Protein 4NBO (pdb70)

Structure (mmCIF, N/CA/C/O backbone):
data_4NBO
#
_entry.id   4NBO
#
_cell.length_a   85.901
_cell.length_b   85.901
_cell.length_c   100.408
_cell.angle_alpha   90.00
_cell.angle_beta   90.00
_cell.angle_gamma   90.00
#
_symmetry.space_group_name_H-M   'P 43 21 2'
#
loop_
_atom_site.group_PDB
_atom_site.id
_atom_site.type_symbol
_atom_site.label_atom_id
_atom_site.label_alt_id
_atom_site.label_comp_id
_atom_site.label_asym_id
_atom_site.label_entity_id
_atom_site.label_seq_id
_atom_site.pdbx_PDB_ins_code
_atom_site.Cartn_x
_atom_site.Cartn_y
_atom_site.Cartn_z
_atom_site.occupancy
_atom_site.B_iso_or_equiv
_atom_site.auth_seq_id
_atom_site.auth_comp_id
_atom_site.auth_asym_id
_atom_site.auth_atom_id
_atom_site.pdbx_PDB_model_num
ATOM 1 N N . ALA A 1 5 ? -10.797 34.514 -26.889 1.00 45.58 109 ALA A N 1
ATOM 2 C CA . ALA A 1 5 ? -10.432 33.663 -25.760 1.00 57.44 109 ALA A CA 1
ATOM 3 C C . ALA A 1 5 ? -9.452 34.365 -24.824 1.00 59.49 109 ALA A C 1
ATOM 4 O O . ALA A 1 5 ? -8.244 34.367 -25.061 1.00 62.14 109 ALA A O 1
ATOM 6 N N . VAL A 1 6 ? -9.980 34.960 -23.760 1.00 55.02 110 VAL A N 1
ATOM 7 C CA . VAL A 1 6 ? -9.155 35.670 -22.789 1.00 50.75 110 VAL A CA 1
ATOM 8 C C . VAL A 1 6 ? -9.058 34.901 -21.476 1.00 46.22 110 VAL A C 1
ATOM 9 O O . VAL A 1 6 ? -9.969 34.160 -21.112 1.00 41.30 110 VAL A O 1
ATOM 13 N N . MET A 1 7 ? -7.948 35.083 -20.769 1.00 46.45 111 MET A N 1
ATOM 14 C CA . MET A 1 7 ? -7.704 34.378 -19.517 1.00 41.53 111 MET A CA 1
ATOM 15 C C . MET A 1 7 ? -8.928 34.388 -18.600 1.00 47.98 111 MET A C 1
ATOM 16 O O . MET A 1 7 ? -9.311 33.353 -18.053 1.00 51.81 111 MET A O 1
ATOM 21 N N . GLU A 1 8 ? -9.541 35.556 -18.440 1.00 38.19 112 GLU A N 1
ATOM 22 C CA . GLU A 1 8 ? -10.693 35.703 -17.551 1.00 40.41 112 GLU A CA 1
ATOM 23 C C . GLU A 1 8 ? -11.890 34.862 -17.997 1.00 46.37 112 GLU A C 1
ATOM 24 O O . GLU A 1 8 ? -12.717 34.469 -17.174 1.00 40.03 112 GLU A O 1
ATOM 30 N N . ASP A 1 9 ? -11.984 34.592 -19.297 1.00 40.88 113 ASP A N 1
ATOM 31 C CA . ASP A 1 9 ? -13.121 33.852 -19.841 1.00 39.49 113 ASP A CA 1
ATOM 32 C C . ASP A 1 9 ? -13.250 32.449 -19.263 1.00 43.39 113 ASP A C 1
ATOM 33 O O . ASP A 1 9 ? -14.345 31.885 -19.244 1.00 48.45 113 ASP A O 1
ATOM 38 N N . VAL A 1 10 ? -12.140 31.883 -18.798 1.00 36.07 114 VAL A N 1
ATOM 39 C CA . VAL A 1 10 ? -12.158 30.516 -18.290 1.00 34.30 114 VAL A CA 1
ATOM 40 C C . VAL A 1 10 ? -11.940 30.476 -16.782 1.00 45.60 114 VAL A C 1
ATOM 41 O O . VAL A 1 10 ? -12.498 29.624 -16.091 1.00 45.33 114 VAL A O 1
ATOM 45 N N . LEU A 1 11 ? -11.139 31.401 -16.271 1.00 44.01 115 LEU A N 1
ATOM 46 C CA . LEU A 1 11 ? -10.809 31.400 -14.854 1.00 45.05 115 LEU A CA 1
ATOM 47 C C . LEU A 1 11 ? -11.950 31.927 -13.988 1.00 45.57 115 LEU A C 1
ATOM 48 O O . LEU A 1 11 ? -12.143 31.451 -12.872 1.00 38.83 115 LEU A O 1
ATOM 53 N N . ARG A 1 12 ? -12.709 32.893 -14.497 1.00 40.63 116 ARG A N 1
ATOM 54 C CA . ARG A 1 12 ? -13.819 33.458 -13.728 1.00 42.36 116 ARG A CA 1
ATOM 55 C C . ARG A 1 12 ? -14.909 32.417 -13.448 1.00 40.87 116 ARG A C 1
ATOM 56 O O . ARG A 1 12 ? -15.254 32.187 -12.290 1.00 40.13 116 ARG A O 1
ATOM 64 N N . PRO A 1 13 ? -15.442 31.777 -14.504 1.00 42.02 117 PRO A N 1
ATOM 65 C CA . PRO A 1 13 ? -16.471 30.748 -14.307 1.00 38.14 117 PRO A CA 1
ATOM 66 C C . PRO A 1 13 ? -15.996 29.649 -13.362 1.00 41.08 117 PRO A C 1
ATOM 67 O O . PRO A 1 13 ? -16.798 29.019 -12.665 1.00 44.93 117 PRO A O 1
ATOM 71 N N . LEU A 1 14 ? -14.686 29.437 -13.339 1.00 36.46 118 LEU A N 1
ATOM 72 C CA . LEU A 1 14 ? -14.088 28.375 -12.550 1.00 42.26 118 LEU A CA 1
ATOM 73 C C . LEU A 1 14 ? -14.090 28.747 -11.082 1.00 46.35 118 LEU A C 1
ATOM 74 O O . LEU A 1 14 ? -14.591 28.004 -10.241 1.00 42.96 118 LEU A O 1
ATOM 79 N N . GLU A 1 15 ? -13.502 29.895 -10.772 1.00 34.41 119 GLU A N 1
ATOM 80 C CA . GLU A 1 15 ? -13.446 30.349 -9.394 1.00 47.19 119 GLU A CA 1
ATOM 81 C C . GLU A 1 15 ? -14.840 30.703 -8.886 1.00 34.94 119 GLU A C 1
ATOM 82 O O . GLU A 1 15 ? -15.055 30.831 -7.684 1.00 48.86 119 GLU A O 1
ATOM 88 N N . GLN A 1 16 ? -15.783 30.856 -9.810 1.00 37.64 120 GLN A N 1
ATOM 89 C CA . GLN A 1 16 ? -17.193 30.965 -9.458 1.00 35.94 120 GLN A CA 1
ATOM 90 C C . GLN A 1 16 ? -17.694 29.593 -9.019 1.00 47.45 120 GLN A C 1
ATOM 91 O O . GLN A 1 16 ? -18.409 29.467 -8.025 1.00 46.30 120 GLN A O 1
ATOM 97 N N . ALA A 1 17 ? -17.312 28.568 -9.774 1.00 52.15 121 ALA A N 1
ATOM 98 C CA . ALA A 1 17 ? -17.671 27.192 -9.451 1.00 38.26 121 ALA A CA 1
ATOM 99 C C . ALA A 1 17 ? -17.093 26.796 -8.102 1.00 38.40 121 ALA A C 1
ATOM 100 O O . ALA A 1 17 ? -17.779 26.202 -7.270 1.00 46.25 121 ALA A O 1
ATOM 102 N N . LEU A 1 18 ? -15.828 27.136 -7.889 1.00 43.33 122 LEU A N 1
ATOM 103 C CA . LEU A 1 18 ? -15.133 26.775 -6.662 1.00 47.86 122 LEU A CA 1
ATOM 104 C C . LEU A 1 18 ? -15.792 27.367 -5.424 1.00 46.85 122 LEU A C 1
ATOM 105 O O . LEU A 1 18 ? -15.827 26.737 -4.370 1.00 57.37 122 LEU A O 1
ATOM 110 N N . GLU A 1 19 ? -16.323 28.573 -5.551 1.00 51.44 123 GLU A N 1
ATOM 111 C CA . GLU A 1 19 ? -16.891 29.248 -4.398 1.00 55.64 123 GLU A CA 1
ATOM 112 C C . GLU A 1 19 ? -18.292 28.734 -4.100 1.00 53.04 123 GLU A C 1
ATOM 113 O O . GLU A 1 19 ? -18.738 28.751 -2.955 1.00 53.89 123 GLU A O 1
ATOM 119 N N . ASP A 1 20 ? -18.987 28.282 -5.136 1.00 53.75 124 ASP A N 1
ATOM 120 C CA . ASP A 1 20 ? -20.298 27.676 -4.961 1.00 58.58 124 ASP A CA 1
ATOM 121 C C . ASP A 1 20 ? -20.186 26.314 -4.291 1.00 51.80 124 ASP A C 1
ATOM 122 O O . ASP A 1 20 ? -21.187 25.723 -3.890 1.00 61.84 124 ASP A O 1
ATOM 127 N N . CYS A 1 21 ? -18.958 25.828 -4.175 1.00 43.04 125 CYS A N 1
ATOM 128 C CA . CYS A 1 21 ? -18.696 24.525 -3.591 1.00 43.83 125 CYS A CA 1
ATOM 129 C C . CYS A 1 21 ? -18.058 24.638 -2.211 1.00 52.07 125 CYS A C 1
ATOM 130 O O . CYS A 1 21 ? -17.935 23.647 -1.495 1.00 52.27 125 CYS A O 1
ATOM 133 N N . ARG A 1 22 ? -17.680 25.851 -1.825 1.00 54.71 126 ARG A N 1
ATOM 134 C CA . ARG A 1 22 ? -16.877 26.056 -0.624 1.00 54.43 126 ARG A CA 1
ATOM 135 C C . ARG A 1 22 ? -17.506 25.496 0.649 1.00 64.90 126 ARG A C 1
ATOM 136 O O . ARG A 1 22 ? -16.834 24.835 1.441 1.00 71.80 126 ARG A O 1
ATOM 144 N N . GLY A 1 23 ? -18.790 25.763 0.848 1.00 50.24 127 GLY A N 1
ATOM 145 C CA . GLY A 1 23 ? -19.466 25.331 2.056 1.00 59.70 127 GLY A CA 1
ATOM 146 C C . GLY A 1 23 ? -19.919 23.883 2.036 1.00 59.12 127 GLY A C 1
ATOM 147 O O . GLY A 1 23 ? -20.289 23.330 3.072 1.00 67.18 127 GLY A O 1
ATOM 148 N N . HIS A 1 24 ? -19.881 23.259 0.865 1.00 63.37 128 HIS A N 1
ATOM 149 C CA . HIS A 1 24 ? -20.508 21.957 0.679 1.00 69.07 128 HIS A CA 1
ATOM 150 C C . HIS A 1 24 ? -19.505 20.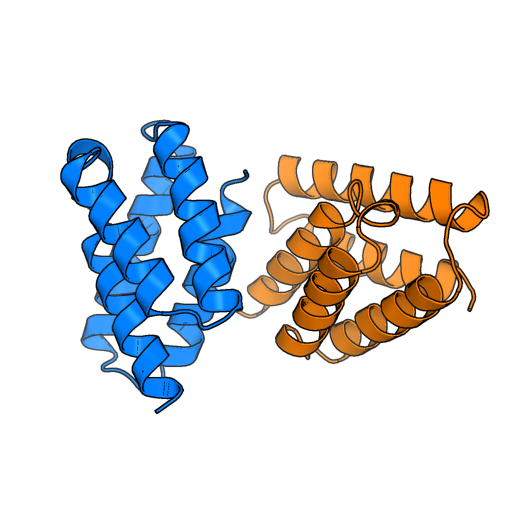836 0.408 1.00 68.64 128 HIS A C 1
ATOM 151 O O . HIS A 1 24 ? -19.831 19.659 0.553 1.00 73.87 128 HIS A O 1
ATOM 158 N N . THR A 1 25 ? -18.291 21.202 0.010 1.00 65.16 129 THR A N 1
ATOM 159 C CA . THR A 1 25 ? -17.229 20.223 -0.190 1.00 57.54 129 THR A CA 1
ATOM 160 C C . THR A 1 25 ? -16.124 20.465 0.827 1.00 59.68 129 THR A C 1
ATOM 161 O O . THR A 1 25 ? -15.931 21.593 1.282 1.00 64.49 129 THR A O 1
ATOM 165 N N . ARG A 1 26 ? -15.395 19.409 1.176 1.00 64.10 130 ARG A N 1
ATOM 166 C CA . ARG A 1 26 ? -14.336 19.515 2.173 1.00 59.98 130 ARG A CA 1
ATOM 167 C C . ARG A 1 26 ? -13.418 20.693 1.867 1.00 64.92 130 ARG A C 1
ATOM 168 O O . ARG A 1 26 ? -12.881 20.807 0.763 1.00 52.88 130 ARG A O 1
ATOM 176 N N . LYS A 1 27 ? -13.251 21.569 2.852 1.00 67.18 131 LYS A N 1
ATOM 177 C CA . LYS A 1 27 ? -12.390 22.736 2.711 1.00 64.89 131 LYS A CA 1
ATOM 178 C C . LYS A 1 27 ? -11.003 22.302 2.252 1.00 62.93 131 LYS A C 1
ATOM 179 O O . LYS A 1 27 ? -10.343 22.997 1.481 1.00 64.24 131 LYS A O 1
ATOM 185 N N . GLN A 1 28 ? -10.575 21.141 2.734 1.00 62.15 132 GLN A N 1
ATOM 186 C CA . GLN A 1 28 ? -9.253 20.607 2.425 1.00 64.25 132 GLN A CA 1
ATOM 187 C C . GLN A 1 28 ? -9.030 20.441 0.922 1.00 66.15 132 GLN A C 1
ATOM 188 O O . GLN A 1 28 ? -7.931 20.688 0.426 1.00 68.35 132 GLN A O 1
ATOM 194 N N . VAL A 1 29 ? -10.069 20.034 0.197 1.00 61.47 133 VAL A N 1
ATOM 195 C CA . VAL A 1 29 ? -9.938 19.813 -1.240 1.00 62.91 133 VAL A CA 1
ATOM 196 C C . VAL A 1 29 ? -10.243 21.101 -1.995 1.00 59.95 133 VAL A C 1
ATOM 197 O O . VAL A 1 29 ? -9.739 21.317 -3.098 1.00 59.86 133 VAL A O 1
ATOM 201 N N . CYS A 1 30 ? -11.075 21.953 -1.404 1.00 55.18 134 CYS A N 1
ATOM 202 C CA . CYS A 1 30 ? -11.359 23.259 -1.985 1.00 53.61 134 CYS A CA 1
ATOM 203 C C . CYS A 1 30 ? -10.071 24.057 -2.107 1.00 54.80 134 CYS A C 1
ATOM 204 O O . CYS A 1 30 ? -9.852 24.756 -3.096 1.00 55.13 134 CYS A O 1
ATOM 207 N N . ASP A 1 31 ? -9.220 23.946 -1.092 1.00 48.33 135 ASP A N 1
ATOM 208 C CA . ASP A 1 31 ? -7.947 24.653 -1.084 1.00 57.83 135 ASP A CA 1
ATOM 209 C C . ASP A 1 31 ? -7.018 24.078 -2.142 1.00 55.90 135 ASP A C 1
ATOM 210 O O . ASP A 1 31 ? -6.332 24.820 -2.845 1.00 52.82 135 ASP A O 1
ATOM 215 N N . ASP A 1 32 ? -7.002 22.754 -2.255 1.00 53.91 136 ASP A N 1
ATOM 216 C CA . ASP A 1 32 ? -6.193 22.095 -3.268 1.00 51.97 136 ASP A CA 1
ATOM 217 C C . ASP A 1 32 ? -6.542 22.697 -4.627 1.00 56.83 136 ASP A C 1
ATOM 218 O O . ASP A 1 32 ? -5.667 23.171 -5.352 1.00 49.96 136 ASP A O 1
ATOM 223 N N . ILE A 1 33 ? -7.834 22.714 -4.942 1.00 51.26 137 ILE A N 1
ATOM 224 C CA . ILE A 1 33 ? -8.319 23.216 -6.226 1.00 47.69 137 ILE A CA 1
ATOM 225 C C . ILE A 1 33 ? -7.891 24.663 -6.435 1.00 52.18 137 ILE A C 1
ATOM 226 O O . ILE A 1 33 ? -7.443 25.037 -7.518 1.00 52.27 137 ILE A O 1
ATOM 231 N N . SER A 1 34 ? -8.028 25.471 -5.390 1.00 53.01 138 SER A N 1
ATOM 232 C CA . SER A 1 34 ? -7.659 26.877 -5.464 1.00 53.61 138 SER A CA 1
ATOM 233 C C . SER A 1 34 ? -6.188 27.035 -5.841 1.00 52.73 138 SER A C 1
ATOM 234 O O . SER A 1 34 ? -5.835 27.906 -6.634 1.00 52.46 138 SER A O 1
ATOM 237 N N . ARG A 1 35 ? -5.334 26.189 -5.276 1.00 56.10 139 ARG A N 1
ATOM 238 C CA . ARG A 1 35 ? -3.899 26.277 -5.529 1.00 63.81 139 ARG A CA 1
ATOM 239 C C . ARG A 1 35 ? -3.557 25.891 -6.966 1.00 63.89 139 ARG A C 1
ATOM 240 O O . ARG A 1 35 ? -2.646 26.461 -7.569 1.00 63.69 139 ARG A O 1
ATOM 248 N N . ARG A 1 36 ? -4.288 24.926 -7.515 1.00 60.14 140 ARG A N 1
ATOM 249 C CA . ARG A 1 36 ? -4.051 24.486 -8.886 1.00 63.23 140 ARG A CA 1
ATOM 250 C C . ARG A 1 36 ? -4.628 25.503 -9.865 1.00 55.64 140 ARG A C 1
ATOM 251 O O . ARG A 1 36 ? -4.114 25.683 -10.969 1.00 61.47 140 ARG A O 1
ATOM 259 N N . LEU A 1 37 ? -5.705 26.163 -9.450 1.00 52.60 141 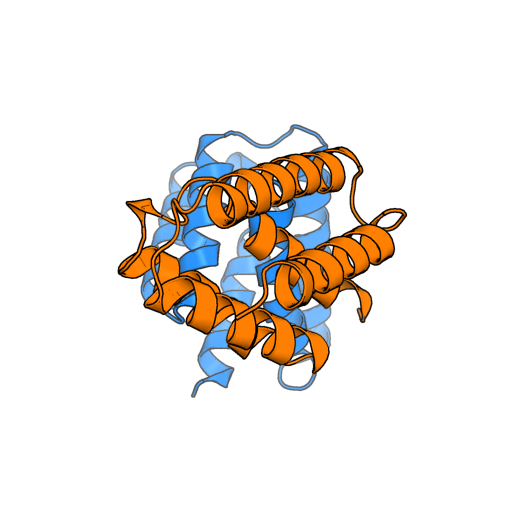LEU A N 1
ATOM 260 C CA . LEU A 1 37 ? -6.318 27.221 -10.243 1.00 47.33 141 LEU A CA 1
ATOM 261 C C . LEU A 1 37 ? -5.350 28.391 -10.387 1.00 56.15 141 LEU A C 1
ATOM 262 O O . LEU A 1 37 ? -5.356 29.093 -11.399 1.00 50.30 141 LEU A O 1
ATOM 267 N N . ALA A 1 38 ? -4.517 28.592 -9.370 1.00 59.51 142 ALA A N 1
ATOM 268 C CA . ALA A 1 38 ? -3.546 29.678 -9.377 1.00 50.65 142 ALA A CA 1
ATOM 269 C C . ALA A 1 38 ? -2.451 29.406 -10.398 1.00 55.01 142 ALA A C 1
ATOM 270 O O . ALA A 1 38 ? -1.977 30.320 -11.073 1.00 62.27 142 ALA A O 1
ATOM 272 N N . LEU A 1 39 ? -2.048 28.146 -10.504 1.00 53.13 143 LEU A N 1
ATOM 273 C CA . LEU A 1 39 ? -1.027 27.757 -11.462 1.00 55.70 143 LEU A CA 1
ATOM 274 C C . LEU A 1 39 ? -1.545 27.960 -12.871 1.00 60.09 143 LEU A C 1
ATOM 275 O O . LEU A 1 39 ? -0.829 28.438 -13.744 1.00 74.11 143 LEU A O 1
ATOM 280 N N . LEU A 1 40 ? -2.795 27.572 -13.091 1.00 52.34 144 LEU A N 1
ATOM 281 C CA . LEU A 1 40 ? -3.428 27.768 -14.383 1.00 49.04 144 LEU A CA 1
ATOM 282 C C . LEU A 1 40 ? -3.283 29.222 -14.813 1.00 53.78 144 LEU A C 1
ATOM 283 O O . LEU A 1 40 ? -2.863 29.511 -15.933 1.00 52.89 144 LEU A O 1
ATOM 288 N N . GLN A 1 41 ? -3.629 30.136 -13.913 1.00 50.69 145 GLN A N 1
ATOM 289 C CA . GLN A 1 41 ? -3.510 31.563 -14.187 1.00 51.17 145 GLN A CA 1
ATOM 290 C C . GLN A 1 41 ? -2.052 31.950 -14.403 1.00 50.08 145 GLN A C 1
ATOM 291 O O . GLN A 1 41 ? -1.700 32.533 -15.427 1.00 60.67 145 GLN A O 1
ATOM 297 N N . GLU A 1 42 ? -1.208 31.624 -13.429 1.00 62.92 146 GLU A N 1
ATOM 298 C CA . GLU A 1 42 ? 0.219 31.907 -13.521 1.00 71.18 146 GLU A CA 1
ATOM 299 C C . GLU A 1 42 ? 0.791 31.364 -14.825 1.00 70.10 146 GLU A C 1
ATOM 300 O O . GLU A 1 42 ? 1.562 32.036 -15.507 1.00 75.08 146 GLU A O 1
ATOM 306 N N . GLN A 1 43 ? 0.395 30.142 -15.167 1.00 67.34 147 GLN A N 1
ATOM 307 C CA . GLN A 1 43 ? 0.911 29.457 -16.345 1.00 61.07 147 GLN A CA 1
ATOM 308 C C . GLN A 1 43 ? 0.331 30.063 -17.617 1.00 62.79 147 GLN A C 1
ATOM 309 O O . GLN A 1 43 ? 0.995 30.107 -18.652 1.00 68.06 147 GLN A O 1
ATOM 315 N N . TRP A 1 44 ? -0.911 30.530 -17.533 1.00 57.87 148 TRP A N 1
ATOM 316 C CA . TRP A 1 44 ? -1.562 31.180 -18.664 1.00 56.95 148 TRP A CA 1
ATOM 317 C C . TRP A 1 44 ? -0.875 32.504 -18.965 1.00 61.63 148 TRP A C 1
ATOM 318 O O . TRP A 1 44 ? -0.397 32.732 -20.076 1.00 70.53 148 TRP A O 1
ATOM 329 N N . ALA A 1 45 ? -0.833 33.376 -17.962 1.00 71.29 149 ALA A N 1
ATOM 330 C CA . ALA A 1 45 ? -0.236 34.697 -18.110 1.00 71.03 149 ALA A CA 1
ATOM 331 C C . ALA A 1 45 ? 1.258 34.591 -18.387 1.00 70.67 149 ALA A C 1
ATOM 332 O O . ALA A 1 45 ? 1.832 35.441 -19.067 1.00 70.10 149 ALA A O 1
ATOM 334 N N . GLY A 1 46 ? 1.885 33.546 -17.857 1.00 75.60 150 GLY A N 1
ATOM 335 C CA . GLY A 1 46 ? 3.305 33.328 -18.056 1.00 75.30 150 GLY A CA 1
ATOM 336 C C . GLY A 1 46 ? 3.653 33.115 -19.517 1.00 73.59 150 GLY A C 1
ATOM 337 O O . GLY A 1 46 ? 4.797 33.315 -19.928 1.00 83.60 150 GLY A O 1
ATOM 338 N N . GLY A 1 47 ? 2.663 32.708 -20.304 1.00 73.38 151 GLY A N 1
ATOM 339 C CA . GLY A 1 47 ? 2.863 32.462 -21.720 1.00 71.87 151 GLY A CA 1
ATOM 340 C C . GLY A 1 47 ? 3.296 31.034 -21.990 1.00 73.94 151 GLY A C 1
ATOM 341 O O . GLY A 1 47 ? 3.825 30.726 -23.058 1.00 72.64 151 GLY A O 1
ATOM 342 N N . LYS A 1 48 ? 3.061 30.156 -21.019 1.00 76.24 152 LYS A N 1
ATOM 343 C CA . LYS A 1 48 ? 3.469 28.762 -21.127 1.00 73.20 152 LYS A CA 1
ATOM 344 C C . LYS A 1 48 ? 2.303 27.902 -21.602 1.00 72.57 152 LYS A C 1
ATOM 345 O O . LYS A 1 48 ? 2.315 26.682 -21.435 1.00 76.22 152 LYS A O 1
ATOM 351 N N . LEU A 1 49 ? 1.300 28.540 -22.197 1.00 67.57 153 LEU A N 1
ATOM 352 C CA . LEU A 1 49 ? 0.073 27.852 -22.573 1.00 61.09 153 LEU A CA 1
ATOM 353 C C . LEU A 1 49 ? -0.191 27.990 -24.067 1.00 56.58 153 LEU A C 1
ATOM 354 O O . LEU A 1 49 ? -0.128 29.088 -24.619 1.00 60.05 153 LEU A O 1
ATOM 359 N N . SER A 1 50 ? -0.486 26.870 -24.719 1.00 59.47 154 SER A N 1
ATOM 360 C CA . SER A 1 50 ? -0.719 26.867 -26.157 1.00 64.33 154 SER A CA 1
ATOM 361 C C . SER A 1 50 ? -2.159 27.249 -26.460 1.00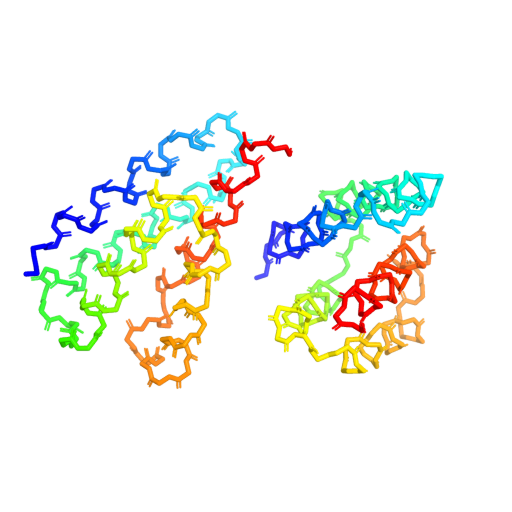 60.79 154 SER A C 1
ATOM 362 O O . SER A 1 50 ? -3.055 27.055 -25.642 1.00 62.93 154 SER A O 1
ATOM 365 N N . ILE A 1 51 ? -2.375 27.780 -27.654 1.00 60.22 155 ILE A N 1
ATOM 366 C CA . ILE A 1 51 ? -3.675 28.313 -28.021 1.00 62.72 155 ILE A CA 1
ATOM 367 C C . ILE A 1 51 ? -4.763 27.240 -28.075 1.00 59.29 155 ILE A C 1
ATOM 368 O O . ILE A 1 51 ? -5.891 27.476 -27.641 1.00 52.73 155 ILE A O 1
ATOM 373 N N . PRO A 1 52 ? -4.435 26.062 -28.626 1.00 54.64 156 PRO A N 1
ATOM 374 C CA . PRO A 1 52 ? -5.423 24.983 -28.720 1.00 55.17 156 PRO A CA 1
ATOM 375 C C . PRO A 1 52 ? -6.037 24.603 -27.372 1.00 56.48 156 PRO A C 1
ATOM 376 O O . PRO A 1 52 ? -7.221 24.262 -27.328 1.00 47.73 156 PRO A O 1
ATOM 380 N N . VAL A 1 53 ? -5.261 24.667 -26.293 1.00 51.42 157 VAL A N 1
ATOM 381 C CA . VAL A 1 53 ? -5.781 24.273 -24.987 1.00 56.03 157 VAL A CA 1
ATOM 382 C C . VAL A 1 53 ? -6.570 25.431 -24.388 1.00 51.62 157 VAL A C 1
ATOM 383 O O . VAL A 1 53 ? -7.532 25.224 -23.650 1.00 48.83 157 VAL A O 1
ATOM 387 N N . LYS A 1 54 ? -6.158 26.651 -24.711 1.00 50.25 158 LYS A N 1
ATOM 388 C CA . LYS A 1 54 ? -6.908 27.829 -24.306 1.00 49.46 158 LYS A CA 1
ATOM 389 C C . LYS A 1 54 ? -8.293 27.772 -24.933 1.00 43.58 158 LYS A C 1
ATOM 390 O O . LYS A 1 54 ? -9.291 28.099 -24.294 1.00 42.51 158 LYS A O 1
ATOM 396 N N . LYS A 1 55 ? -8.345 27.351 -26.193 1.00 51.03 159 LYS A N 1
ATOM 397 C CA . LYS A 1 55 ? -9.607 27.231 -26.912 1.00 47.82 159 LYS A CA 1
ATOM 398 C C . LYS A 1 55 ? -10.508 26.189 -26.260 1.00 42.17 159 LYS A C 1
ATOM 399 O O . LYS A 1 55 ? -11.698 26.423 -26.060 1.00 45.02 159 LYS A O 1
ATOM 405 N N . ARG A 1 56 ? -9.936 25.034 -25.935 1.00 46.29 160 ARG A N 1
ATOM 406 C CA . ARG A 1 56 ? -10.717 23.931 -25.388 1.00 46.98 160 ARG A CA 1
ATOM 407 C C . ARG A 1 56 ? -11.126 24.187 -23.942 1.00 47.42 160 ARG A C 1
ATOM 408 O O . ARG A 1 56 ? -12.197 23.760 -23.516 1.00 41.72 160 ARG A O 1
ATOM 416 N N . MET A 1 57 ? -10.279 24.883 -23.189 1.00 36.36 161 MET A N 1
ATOM 417 C CA . MET A 1 57 ? -10.626 25.261 -21.824 1.00 46.48 161 MET A CA 1
ATOM 418 C C . MET A 1 57 ? -11.838 26.181 -21.842 1.00 40.52 161 MET A C 1
ATOM 419 O O . MET A 1 57 ? -12.732 26.062 -21.006 1.00 42.16 161 MET A O 1
ATOM 424 N N . ALA A 1 58 ? -11.858 27.102 -22.798 1.00 37.50 162 ALA A N 1
ATOM 425 C CA . ALA A 1 58 ? -13.009 27.969 -22.991 1.00 37.75 162 ALA A CA 1
ATOM 426 C C . ALA A 1 58 ? -14.251 27.115 -23.192 1.00 45.50 162 ALA A C 1
ATOM 427 O O . ALA A 1 58 ? -15.256 27.296 -22.506 1.00 42.24 162 ALA A O 1
ATOM 429 N N . LEU A 1 59 ? -14.174 26.175 -24.129 1.00 33.34 163 LEU A N 1
ATOM 430 C CA . LEU A 1 59 ? -15.289 25.275 -24.394 1.00 42.53 163 LEU A CA 1
ATOM 431 C C . LEU A 1 59 ? -15.685 24.534 -23.126 1.00 38.05 163 LEU A C 1
ATOM 432 O O . LEU A 1 59 ? -16.849 24.543 -22.728 1.00 34.16 163 LEU A O 1
ATOM 437 N N . LEU A 1 60 ? -14.706 23.892 -22.499 1.00 38.25 164 LEU A N 1
ATOM 438 C CA . LEU A 1 60 ? -14.935 23.155 -21.267 1.00 38.27 164 LEU A CA 1
ATOM 439 C C . LEU A 1 60 ? -15.734 24.013 -20.297 1.00 33.48 164 LEU A C 1
ATOM 440 O O . LEU A 1 60 ? -16.713 23.559 -19.715 1.00 34.68 164 LEU A O 1
ATOM 445 N N . VAL A 1 61 ? -15.315 25.263 -20.143 1.00 31.97 165 VAL A N 1
ATOM 446 C CA . VAL A 1 61 ? -15.918 26.168 -19.170 1.00 35.43 165 VAL A CA 1
ATOM 447 C C . VAL A 1 61 ? -17.370 26.523 -19.513 1.00 31.52 165 VAL A C 1
ATOM 448 O O . VAL A 1 61 ? -18.205 26.682 -18.623 1.00 33.74 165 VAL A O 1
ATOM 452 N N . GLN A 1 62 ? -17.669 26.633 -20.803 1.00 31.89 166 GLN A N 1
ATOM 453 C CA . GLN A 1 62 ? -19.030 26.909 -21.251 1.00 38.25 166 GLN A CA 1
ATOM 454 C C . GLN A 1 62 ? -19.955 25.729 -20.962 1.00 43.61 166 GLN A C 1
ATOM 455 O O . GLN A 1 62 ? -21.154 25.911 -20.747 1.00 43.54 166 GLN A O 1
ATOM 461 N N . GLU A 1 63 ? -19.392 24.525 -20.956 1.00 38.16 167 GLU A N 1
ATOM 462 C CA . GLU A 1 63 ? -20.179 23.308 -20.792 1.00 36.26 167 GLU A CA 1
ATOM 463 C C . GLU A 1 63 ? -20.834 23.205 -19.417 1.00 37.24 167 GLU A C 1
ATOM 464 O O . GLU A 1 63 ? -21.895 22.598 -19.283 1.00 53.39 167 GLU A O 1
ATOM 470 N N . LEU A 1 64 ? -20.238 23.822 -18.404 1.00 38.31 168 LEU A N 1
ATOM 471 C CA . LEU A 1 64 ? -20.783 23.702 -17.059 1.00 56.76 168 LEU A CA 1
ATOM 472 C C . LEU A 1 64 ? -21.494 24.986 -16.655 1.00 52.63 168 LEU A C 1
ATOM 473 O O . LEU A 1 64 ? -22.109 25.067 -15.592 1.00 53.75 168 LEU A O 1
ATOM 478 N N . SER A 1 65 ? -21.403 25.995 -17.510 1.00 47.37 169 SER A N 1
ATOM 479 C CA . SER A 1 65 ? -22.335 27.106 -17.452 1.00 51.32 169 SER A CA 1
ATOM 480 C C . SER A 1 65 ? -23.686 26.571 -17.902 1.00 56.18 169 SER A C 1
ATOM 481 O O . SER A 1 65 ? -24.733 27.033 -17.452 1.00 68.96 169 SER A O 1
ATOM 484 N N . SER A 1 66 ? -23.641 25.596 -18.806 1.00 49.03 170 SER A N 1
ATOM 485 C CA . SER A 1 66 ? -24.837 24.908 -19.280 1.00 44.79 170 SER A CA 1
ATOM 486 C C . SER A 1 66 ? -25.139 23.673 -18.429 1.00 52.99 170 SER A C 1
ATOM 487 O O . SER A 1 66 ? -26.120 22.970 -18.667 1.00 51.63 170 SER A O 1
ATOM 490 N N . HIS A 1 67 ? -24.282 23.407 -17.448 1.00 43.81 171 HIS A N 1
ATOM 491 C CA . HIS A 1 67 ? -24.460 22.273 -16.544 1.00 51.13 171 HIS A CA 1
ATOM 492 C C . HIS A 1 67 ? -24.408 20.940 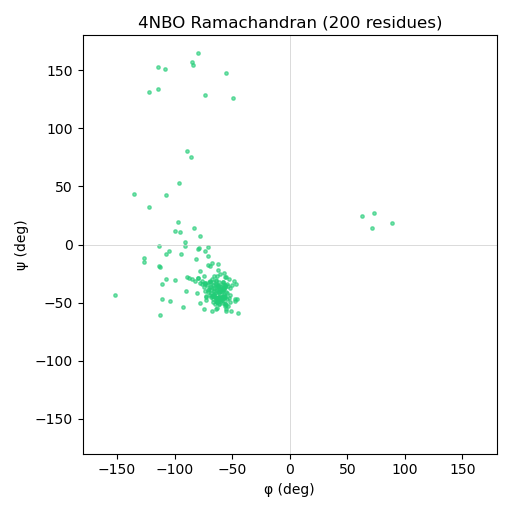-17.291 1.00 50.65 171 HIS A C 1
ATOM 493 O O . HIS A 1 67 ? -24.960 19.936 -16.840 1.00 49.92 171 HIS A O 1
ATOM 500 N N . ARG A 1 68 ? -23.735 20.946 -18.437 1.00 46.78 172 ARG A N 1
ATOM 501 C CA . ARG A 1 68 ? -23.493 19.736 -19.211 1.00 42.77 172 ARG A CA 1
ATOM 502 C C . ARG A 1 68 ? -22.190 19.096 -18.747 1.00 45.95 172 ARG A C 1
ATOM 503 O O . ARG A 1 68 ? -21.142 19.255 -19.374 1.00 47.29 172 ARG A O 1
ATOM 511 N N . TRP A 1 69 ? -22.273 18.367 -17.639 1.00 41.33 173 TRP A N 1
ATOM 512 C CA . TRP A 1 69 ? -21.093 17.850 -16.956 1.00 38.48 173 TRP A CA 1
ATOM 513 C C . TRP A 1 69 ? -20.302 16.866 -17.813 1.00 49.05 173 TRP A C 1
ATOM 514 O O . TRP A 1 69 ? -19.083 16.980 -17.938 1.00 43.91 173 TRP A O 1
ATOM 525 N N . ASP A 1 70 ? -20.996 15.895 -18.394 1.00 47.90 174 ASP A N 1
ATOM 526 C CA . ASP A 1 70 ? -20.334 14.839 -19.150 1.00 43.92 174 ASP A CA 1
ATOM 527 C C . ASP A 1 70 ? -19.583 15.391 -20.357 1.00 45.41 174 ASP A C 1
ATOM 528 O O . ASP A 1 70 ? -18.525 14.882 -20.723 1.00 39.90 174 ASP A O 1
ATOM 533 N N . ALA A 1 71 ? -20.132 16.432 -20.973 1.00 36.78 175 ALA A N 1
ATOM 534 C CA . ALA A 1 71 ? -19.464 17.081 -22.093 1.00 45.52 175 ALA A CA 1
ATOM 535 C C . ALA A 1 71 ? -18.172 17.734 -21.611 1.00 45.00 175 ALA A C 1
ATOM 536 O O . ALA A 1 71 ? -17.155 17.712 -22.304 1.00 38.91 175 ALA A O 1
ATOM 538 N N . ALA A 1 72 ? -18.219 18.311 -20.415 1.00 41.78 176 ALA A N 1
ATOM 539 C CA . ALA A 1 72 ? -17.047 18.940 -19.822 1.00 38.57 176 ALA A CA 1
ATOM 540 C C . ALA A 1 72 ? -15.979 17.894 -19.511 1.00 40.34 176 ALA A C 1
ATOM 541 O O . ALA A 1 72 ? -14.785 18.152 -19.659 1.00 42.13 176 ALA A O 1
ATOM 543 N N . ASP A 1 73 ? -16.415 16.714 -19.079 1.00 37.03 177 ASP A N 1
ATOM 544 C CA . ASP A 1 73 ? -15.495 15.617 -18.798 1.00 45.73 177 ASP A CA 1
ATOM 545 C C . ASP A 1 73 ? -14.784 15.167 -20.067 1.00 45.47 177 ASP A C 1
ATOM 546 O O . ASP A 1 73 ? -13.570 14.970 -20.071 1.00 44.21 177 ASP A O 1
ATOM 551 N N . ASP A 1 74 ? -15.548 15.001 -21.141 1.00 38.64 178 ASP A N 1
ATOM 552 C CA . ASP A 1 74 ? -14.996 14.519 -22.401 1.00 47.02 178 ASP A CA 1
ATOM 553 C C . ASP A 1 74 ? -13.970 15.491 -22.978 1.00 42.85 178 ASP A C 1
ATOM 554 O O . ASP A 1 74 ? -12.974 15.073 -23.570 1.00 43.84 178 ASP A O 1
ATOM 559 N N . ILE A 1 75 ? -14.213 16.784 -22.802 1.00 36.84 179 ILE A N 1
ATOM 560 C CA . ILE A 1 75 ? -13.270 17.799 -23.252 1.00 41.91 179 ILE A CA 1
ATOM 561 C C . ILE A 1 75 ? -12.002 17.732 -22.408 1.00 43.71 179 ILE A C 1
ATOM 562 O O . ILE A 1 75 ? -10.891 17.769 -22.933 1.00 47.51 179 ILE A O 1
ATOM 567 N N . HIS A 1 76 ? -12.180 17.629 -21.096 1.00 45.25 180 HIS A N 1
ATOM 568 C CA . HIS A 1 76 ? -11.056 17.487 -20.179 1.00 43.10 180 HIS A CA 1
ATOM 569 C C . HIS A 1 76 ? -10.234 16.247 -20.524 1.00 48.43 180 HIS A C 1
ATOM 570 O O . HIS A 1 76 ? -9.004 16.273 -20.469 1.00 49.15 180 HIS A O 1
ATOM 577 N N . ARG A 1 77 ? -10.917 15.164 -20.881 1.00 43.48 181 ARG A N 1
ATOM 578 C CA . ARG A 1 77 ? -10.246 13.928 -21.263 1.00 46.59 181 ARG A CA 1
ATOM 579 C C . ARG A 1 77 ? -9.451 14.124 -22.549 1.00 49.83 181 ARG A C 1
ATOM 580 O O . ARG A 1 77 ? -8.312 13.671 -22.665 1.00 51.08 181 ARG A O 1
ATOM 588 N N . SER A 1 78 ? -10.066 14.791 -23.519 1.00 51.54 182 SER A N 1
ATOM 589 C CA . SER A 1 78 ? -9.402 15.097 -24.778 1.00 43.64 182 SER A CA 1
ATOM 590 C C . SER A 1 78 ? -8.111 15.867 -24.517 1.00 50.45 182 SER A C 1
ATOM 591 O O . SER A 1 78 ? -7.074 15.576 -25.113 1.00 43.21 182 SER A O 1
ATOM 594 N N . LEU A 1 79 ? -8.179 16.844 -23.619 1.00 41.10 183 LEU A N 1
ATOM 595 C CA . LEU A 1 79 ? -7.019 17.662 -23.287 1.00 44.54 183 LEU A CA 1
ATOM 596 C C . LEU A 1 79 ? -5.909 16.843 -22.635 1.00 52.62 183 LEU A C 1
ATOM 597 O O . LEU A 1 79 ? -4.726 17.118 -22.837 1.00 49.15 183 LEU A O 1
ATOM 602 N N . MET A 1 80 ? -6.289 15.839 -21.852 1.00 43.81 184 MET A N 1
ATOM 603 C CA . MET A 1 80 ? -5.306 15.018 -21.157 1.00 56.50 184 MET A CA 1
ATOM 604 C C . MET A 1 80 ? -4.479 14.193 -22.135 1.00 60.76 184 MET A C 1
ATOM 605 O O . MET A 1 80 ? -3.254 14.151 -22.037 1.00 74.17 184 MET A O 1
ATOM 610 N N . VAL A 1 81 ? -5.146 13.543 -23.083 1.00 56.60 185 VAL A N 1
ATOM 611 C CA . VAL A 1 81 ? -4.458 12.645 -24.005 1.00 63.48 185 VAL A CA 1
ATOM 612 C C . VAL A 1 81 ? -3.645 13.396 -25.060 1.00 60.41 185 VAL A C 1
ATOM 613 O O . VAL A 1 81 ? -2.654 12.874 -25.570 1.00 67.17 185 VAL A O 1
ATOM 617 N N . ASP A 1 82 ? -4.058 14.619 -25.381 1.00 48.42 186 ASP A N 1
ATOM 618 C CA . ASP A 1 82 ? -3.409 15.385 -26.442 1.00 54.66 186 ASP A CA 1
ATOM 619 C C . ASP A 1 82 ? -2.421 16.422 -25.913 1.00 60.05 186 ASP A C 1
ATOM 620 O O . ASP A 1 82 ? -1.440 16.744 -26.581 1.00 64.50 186 ASP A O 1
ATOM 625 N N . HIS A 1 83 ? -2.682 16.946 -24.719 1.00 58.80 187 HIS A N 1
ATOM 626 C CA . HIS A 1 83 ? -1.851 18.009 -24.159 1.00 50.90 187 HIS A CA 1
ATOM 627 C C . HIS A 1 83 ? -1.506 17.768 -22.695 1.00 51.65 187 HIS A C 1
ATOM 628 O O . HIS A 1 83 ? -1.554 18.693 -21.885 1.00 52.87 187 HIS A O 1
ATOM 635 N N . VAL A 1 84 ? -1.154 16.533 -22.352 1.00 50.36 188 VAL A N 1
ATOM 636 C CA . VAL A 1 84 ? -0.816 16.206 -20.969 1.00 62.26 188 VAL A CA 1
ATOM 637 C C . VAL A 1 84 ? 0.275 17.136 -20.449 1.00 61.40 188 VAL A C 1
ATOM 638 O O . VAL A 1 84 ? 0.217 17.608 -19.314 1.00 74.54 188 VAL A O 1
ATOM 642 N N . THR A 1 85 ? 1.258 17.403 -21.300 1.00 63.29 189 THR A N 1
ATOM 643 C CA . THR A 1 85 ? 2.392 18.250 -20.960 1.00 72.12 189 THR A CA 1
ATOM 644 C C . THR A 1 85 ? 1.989 19.523 -20.231 1.00 68.37 189 THR A C 1
ATOM 645 O O . THR A 1 85 ? 2.428 19.774 -19.109 1.00 78.98 189 THR A O 1
ATOM 649 N N . GLU A 1 86 ? 1.144 20.320 -20.877 1.00 62.51 190 GLU A N 1
ATOM 650 C CA . GLU A 1 86 ? 0.878 21.686 -20.429 1.00 67.74 190 GLU A CA 1
ATOM 651 C C . GLU A 1 86 ? -0.298 21.794 -19.458 1.00 68.84 190 GLU A C 1
ATOM 652 O O . GLU A 1 86 ? -0.653 22.895 -19.037 1.00 78.55 190 GLU A O 1
ATOM 658 N N . VAL A 1 87 ? -0.897 20.661 -19.099 1.00 58.32 191 VAL A N 1
ATOM 659 C CA . VAL A 1 87 ? -2.051 20.670 -18.202 1.00 64.94 191 VAL A CA 1
ATOM 660 C C . VAL A 1 87 ? -1.894 19.755 -16.985 1.00 66.64 191 VAL A C 1
ATOM 661 O O . VAL A 1 87 ? -2.651 19.871 -16.022 1.00 62.02 191 VAL A O 1
ATOM 665 N N . SER A 1 88 ? -0.915 18.856 -17.023 1.00 66.28 192 SER A N 1
ATOM 666 C CA . SER A 1 88 ? -0.738 17.873 -15.957 1.00 70.11 192 SER A CA 1
ATOM 667 C C . SER A 1 88 ? -0.673 18.515 -14.572 1.00 69.34 192 SER A C 1
ATOM 668 O O . SER A 1 88 ? -1.066 17.905 -13.577 1.00 67.51 192 SER A O 1
ATOM 671 N N . GLN A 1 89 ? -0.180 19.747 -14.510 1.00 67.32 193 GLN A N 1
ATOM 672 C CA . GLN A 1 89 ? 0.041 20.414 -13.231 1.00 62.80 193 GLN A CA 1
ATOM 673 C C . GLN A 1 89 ? -1.260 20.825 -12.545 1.00 65.57 193 GLN A C 1
ATOM 674 O O . GLN A 1 89 ? -1.354 20.789 -11.318 1.00 61.19 193 GLN A O 1
ATOM 680 N N . TRP A 1 90 ? -2.259 21.219 -13.332 1.00 60.23 194 TRP A N 1
ATOM 681 C CA . TRP A 1 90 ? -3.492 21.768 -12.770 1.00 54.18 194 TRP A CA 1
ATOM 682 C C . TRP A 1 90 ? -4.779 21.083 -13.239 1.00 49.67 194 TRP A C 1
ATOM 683 O O . TRP A 1 90 ? -5.843 21.313 -12.668 1.00 50.06 194 TRP A O 1
ATOM 694 N N . MET A 1 91 ? -4.693 20.245 -14.266 1.00 49.08 195 MET A N 1
ATOM 695 C CA . MET A 1 91 ? -5.898 19.666 -14.854 1.00 52.00 195 MET A CA 1
ATOM 696 C C . MET A 1 91 ? -6.705 18.875 -13.828 1.00 50.26 195 MET A C 1
ATOM 697 O O . MET A 1 91 ? -7.927 19.001 -13.762 1.00 51.58 195 MET A O 1
ATOM 702 N N . VAL A 1 92 ? -6.021 18.055 -13.036 1.00 51.43 196 VAL A N 1
ATOM 703 C CA . VAL A 1 92 ? -6.684 17.282 -11.991 1.00 52.47 196 VAL A CA 1
ATOM 704 C C . VAL A 1 92 ? -7.569 18.183 -11.137 1.00 49.58 196 VAL A C 1
ATOM 705 O O . VAL A 1 92 ? -8.635 17.771 -10.681 1.00 48.56 196 VAL A O 1
ATOM 709 N N . GLY A 1 93 ? -7.124 19.418 -10.930 1.00 46.86 197 GLY A N 1
ATOM 710 C CA . GLY A 1 93 ? -7.875 20.372 -10.139 1.00 43.51 197 GLY A CA 1
ATOM 711 C C . GLY A 1 93 ? -9.237 20.685 -10.727 1.00 47.30 197 GLY A C 1
ATOM 712 O O . GLY A 1 93 ? -10.216 20.824 -9.992 1.00 47.92 197 GLY A O 1
ATOM 713 N N . VAL A 1 94 ? -9.313 20.777 -12.053 1.00 44.10 198 VAL A N 1
ATOM 714 C CA . VAL A 1 94 ? -10.557 21.176 -12.703 1.00 49.27 198 VAL A CA 1
ATOM 715 C C . VAL A 1 94 ? -11.446 19.954 -12.881 1.00 48.61 198 VAL A C 1
ATOM 716 O O . VAL A 1 94 ? -12.672 20.061 -12.883 1.00 43.92 198 VAL A O 1
ATOM 720 N N . LYS A 1 95 ? -10.820 18.793 -13.034 1.00 44.78 199 LYS A N 1
ATOM 721 C CA . LYS A 1 95 ? -11.556 17.541 -13.093 1.00 46.83 199 LYS A CA 1
ATOM 722 C C . LYS A 1 95 ? -12.349 17.367 -11.805 1.00 46.89 199 LYS A C 1
ATOM 723 O O . LYS A 1 95 ? -13.540 17.055 -11.835 1.00 52.22 199 LYS A O 1
ATOM 729 N N . ARG A 1 96 ? -11.681 17.574 -10.674 1.00 43.71 200 ARG A N 1
ATOM 730 C CA . ARG A 1 96 ? -12.334 17.466 -9.376 1.00 52.63 200 ARG A CA 1
ATOM 731 C C . ARG A 1 96 ? -13.432 18.511 -9.249 1.00 48.26 200 ARG A C 1
ATOM 732 O O . ARG A 1 96 ? -14.503 18.236 -8.711 1.00 50.22 200 ARG A O 1
ATOM 740 N N . LEU A 1 97 ? -13.165 19.709 -9.756 1.00 40.28 201 LEU A N 1
ATOM 741 C CA . LEU A 1 97 ? -14.114 20.808 -9.644 1.00 40.96 201 LEU A CA 1
ATOM 742 C C . LEU A 1 97 ? -15.423 20.484 -10.363 1.00 38.85 201 LEU A C 1
ATOM 743 O O . LEU A 1 97 ? -16.503 20.829 -9.887 1.00 51.40 201 LEU A O 1
ATOM 748 N N . ILE A 1 98 ? -15.322 19.819 -11.509 1.00 44.85 202 ILE A N 1
ATOM 749 C CA . ILE A 1 98 ? -16.504 19.422 -12.264 1.00 38.34 202 ILE A CA 1
ATOM 750 C C . ILE A 1 98 ? -17.335 18.434 -11.451 1.00 48.99 202 ILE A C 1
ATOM 751 O O . ILE A 1 98 ? -18.554 18.568 -11.350 1.00 57.11 202 ILE A O 1
ATOM 756 N N . ALA A 1 99 ? -16.663 17.446 -10.869 1.00 46.00 203 ALA A N 1
ATOM 757 C CA . ALA A 1 99 ? -17.329 16.429 -10.067 1.00 41.06 203 ALA A CA 1
ATOM 758 C C . ALA A 1 99 ? -18.006 17.051 -8.853 1.00 49.09 203 ALA A C 1
ATOM 759 O O . ALA A 1 99 ? -19.177 16.789 -8.580 1.00 49.55 203 ALA A O 1
ATOM 761 N N . GLU A 1 100 ? -17.256 17.874 -8.129 1.00 44.97 204 GLU A N 1
ATOM 762 C CA . GLU A 1 100 ? -17.750 18.502 -6.909 1.00 63.71 204 GLU A CA 1
ATOM 763 C C . GLU A 1 100 ? -19.018 19.300 -7.159 1.00 53.61 204 GLU A C 1
ATOM 764 O O . GLU A 1 100 ? -19.922 19.337 -6.321 1.00 50.97 204 GLU A O 1
ATOM 770 N N . LYS A 1 101 ? -19.079 19.934 -8.321 1.00 41.06 205 LYS A N 1
ATOM 771 C CA . LYS A 1 101 ? -20.140 20.875 -8.610 1.00 47.96 205 LYS A CA 1
ATOM 772 C C . LYS A 1 101 ? -21.357 20.181 -9.202 1.00 54.06 205 LYS A C 1
ATOM 773 O O . LYS A 1 101 ? -22.486 20.640 -9.032 1.00 63.37 205 LYS A O 1
ATOM 779 N N . ARG A 1 102 ? -21.128 19.072 -9.896 1.00 45.67 206 ARG A N 1
ATOM 780 C CA . ARG A 1 102 ? -22.226 18.287 -10.445 1.00 45.61 206 ARG A CA 1
ATOM 781 C C . ARG A 1 102 ? -22.996 17.624 -9.308 1.00 53.44 206 ARG A C 1
ATOM 782 O O . ARG A 1 102 ? -24.205 17.416 -9.402 1.00 60.64 206 ARG A O 1
ATOM 790 N N . SER A 1 103 ? -22.284 17.292 -8.236 1.00 46.08 207 SER A N 1
ATOM 791 C CA . SER A 1 103 ? -22.901 16.693 -7.059 1.00 54.30 207 SER A CA 1
ATOM 792 C C . SER A 1 103 ? -23.751 17.704 -6.306 1.00 57.13 207 SER A C 1
ATOM 793 O O . SER A 1 103 ? -24.577 17.336 -5.472 1.00 63.79 207 SER A O 1
ATOM 796 N N . LEU A 1 104 ? -23.528 18.983 -6.580 1.00 49.63 208 LEU A N 1
ATOM 797 C CA . LEU A 1 104 ? -24.308 20.034 -5.950 1.00 49.73 208 LEU A CA 1
ATOM 798 C C . LEU A 1 104 ? -25.684 20.154 -6.608 1.00 59.75 208 LEU A C 1
ATOM 799 O O . LEU A 1 104 ? -26.635 20.644 -5.997 1.00 65.46 208 LEU A O 1
ATOM 804 N N . PHE A 1 105 ? -25.782 19.686 -7.850 1.00 53.90 209 PHE A N 1
ATOM 805 C CA . PHE A 1 105 ? -27.023 19.752 -8.613 1.00 68.80 209 PHE A CA 1
ATOM 806 C C . PHE A 1 105 ? -27.947 18.636 -8.187 1.00 79.41 209 PHE A C 1
ATOM 807 O O . PHE A 1 105 ? -29.162 18.769 -8.255 1.00 90.63 209 PHE A O 1
ATOM 815 N N . SER A 1 106 ? -27.372 17.534 -7.730 1.00 65.73 210 SER A N 1
ATOM 816 C CA . SER A 1 106 ? -27.767 16.247 -7.191 1.00 82.18 210 SER A CA 1
ATOM 817 C C . SER A 1 106 ? -28.504 16.471 -5.871 1.00 94.56 210 SER A C 1
ATOM 818 O O . SER A 1 106 ? -29.389 15.714 -5.495 1.00 104.55 210 SER A O 1
ATOM 821 N N . ALA B 1 5 ? -37.994 52.196 -23.109 1.00 92.58 109 ALA B N 1
ATOM 822 C CA . ALA B 1 5 ? -36.716 51.514 -23.273 1.00 85.92 109 ALA B CA 1
ATOM 823 C C . ALA B 1 5 ? -35.618 52.489 -23.687 1.00 85.88 109 ALA B C 1
ATOM 824 O O . ALA B 1 5 ? -35.095 52.413 -24.799 1.00 79.23 109 ALA B O 1
ATOM 826 N N . VAL B 1 6 ? -35.276 53.405 -22.787 1.00 85.61 110 VAL B N 1
ATOM 827 C CA . VAL B 1 6 ? -34.223 54.379 -23.049 1.00 78.11 110 VAL B CA 1
ATOM 828 C C . VAL B 1 6 ? -32.842 53.739 -22.986 1.00 70.72 110 VAL B C 1
ATOM 829 O O . VAL B 1 6 ? -32.502 53.065 -22.014 1.00 68.68 110 VAL B O 1
ATOM 833 N N . MET B 1 7 ? -32.050 53.958 -24.030 1.00 65.07 111 MET B N 1
ATOM 834 C CA . MET B 1 7 ? -30.719 53.372 -24.124 1.00 61.65 111 MET B CA 1
ATOM 835 C C . MET B 1 7 ? -29.887 53.678 -22.885 1.00 61.11 111 MET B C 1
ATOM 836 O O . MET B 1 7 ? -29.241 52.792 -22.327 1.00 65.16 111 MET B O 1
ATOM 841 N N . GLU B 1 8 ? -29.909 54.936 -22.460 1.00 61.07 112 GLU B N 1
ATOM 842 C CA . GLU B 1 8 ? -29.076 55.389 -21.352 1.00 57.89 112 GLU B CA 1
ATOM 843 C C . GLU B 1 8 ? -29.333 54.580 -20.085 1.00 56.37 112 GLU B C 1
ATOM 844 O O . GLU B 1 8 ? -28.405 54.269 -19.339 1.00 57.25 112 GLU B O 1
ATOM 850 N N . ASP B 1 9 ? -30.595 54.238 -19.845 1.00 50.95 113 ASP B N 1
ATOM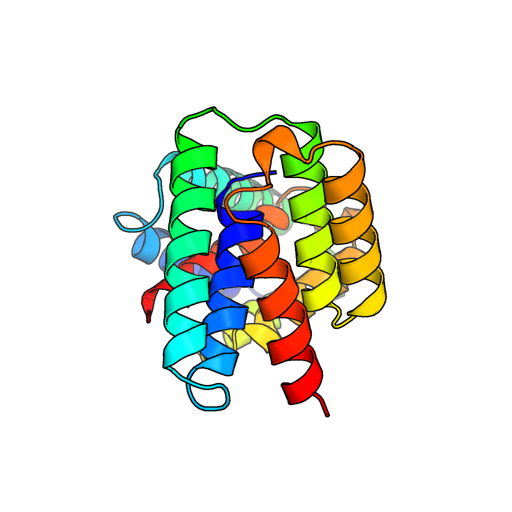 851 C CA . ASP B 1 9 ? -30.965 53.496 -18.645 1.00 54.34 113 ASP B CA 1
ATOM 852 C C . ASP B 1 9 ? -30.306 52.120 -18.615 1.00 54.09 113 ASP B C 1
ATOM 853 O O . ASP B 1 9 ? -30.243 51.476 -17.569 1.00 56.97 113 ASP B O 1
ATOM 858 N N . VAL B 1 10 ? -29.823 51.673 -19.770 1.00 48.62 114 VAL B N 1
ATOM 859 C CA . VAL B 1 10 ? -29.127 50.396 -19.868 1.00 47.17 114 VAL B CA 1
ATOM 860 C C . VAL B 1 10 ? -27.621 50.606 -19.980 1.00 53.15 114 VAL B C 1
ATOM 861 O O . VAL B 1 10 ? -26.844 49.984 -19.256 1.00 53.31 114 VAL B O 1
ATOM 865 N N . LEU B 1 11 ? -27.216 51.492 -20.884 1.00 55.21 115 LEU B N 1
ATOM 866 C CA . LEU B 1 11 ? -25.803 51.719 -21.156 1.00 54.79 115 LEU B CA 1
ATOM 867 C C . LEU B 1 11 ? -25.049 52.252 -19.939 1.00 56.04 115 LEU B C 1
ATOM 868 O O . LEU B 1 11 ? -23.974 51.758 -19.603 1.00 49.31 115 LEU B O 1
ATOM 873 N N . ARG B 1 12 ? -25.609 53.262 -19.281 1.00 49.57 116 ARG B N 1
ATOM 874 C CA . ARG B 1 12 ? -24.897 53.935 -18.199 1.00 47.42 116 ARG B CA 1
ATOM 875 C C . ARG B 1 12 ? -24.578 52.985 -17.046 1.00 50.94 116 ARG B C 1
ATOM 876 O O . ARG B 1 12 ? -23.431 52.917 -16.607 1.00 49.71 116 ARG B O 1
ATOM 884 N N . PRO B 1 13 ? -25.584 52.247 -16.551 1.00 52.93 117 PRO B N 1
ATOM 885 C CA . PRO B 1 13 ? -25.284 51.267 -15.502 1.00 51.38 117 PRO B CA 1
ATOM 886 C C . PRO B 1 13 ? -24.143 50.330 -15.895 1.00 50.57 117 PRO B C 1
ATOM 887 O O . PRO B 1 13 ? -23.332 49.961 -15.047 1.00 46.30 117 PRO B O 1
ATOM 891 N N . LEU B 1 14 ? -24.089 49.953 -17.168 1.00 42.47 118 LEU B N 1
ATOM 892 C CA . LEU B 1 14 ? -23.026 49.086 -17.664 1.00 49.16 118 LEU B CA 1
ATOM 893 C C . LEU B 1 14 ? -21.675 49.789 -17.602 1.00 45.91 118 LEU B C 1
ATOM 894 O O . LEU B 1 14 ? -20.676 49.198 -17.191 1.00 56.10 118 LEU B O 1
ATOM 899 N N . GLU B 1 15 ? -21.648 51.053 -18.010 1.00 44.95 119 GLU B N 1
ATOM 900 C CA . GLU B 1 15 ? -20.418 51.834 -17.978 1.00 45.14 119 GLU B CA 1
ATOM 901 C C . GLU B 1 15 ? -19.967 52.056 -16.538 1.00 50.06 119 GLU B C 1
ATOM 902 O O . GLU B 1 15 ? -18.775 51.992 -16.238 1.00 51.12 119 GLU B O 1
ATOM 908 N N . GLN B 1 16 ? -20.924 52.314 -15.652 1.00 46.87 120 GLN B N 1
ATOM 909 C CA . GLN B 1 16 ? -20.624 52.503 -14.238 1.00 51.38 120 GLN B CA 1
ATOM 910 C C . GLN B 1 16 ? -19.980 51.246 -13.680 1.00 49.36 120 GLN B C 1
ATOM 911 O O . GLN B 1 16 ? -18.962 51.309 -12.991 1.00 48.05 120 GLN B O 1
ATOM 917 N N . ALA B 1 17 ? -20.587 50.103 -13.981 1.00 52.46 121 ALA B N 1
ATOM 918 C CA . ALA B 1 17 ? -20.060 48.819 -13.544 1.00 46.12 121 ALA B CA 1
ATOM 919 C C . ALA B 1 17 ? -18.627 48.654 -14.029 1.00 48.05 121 ALA B C 1
ATOM 920 O O . ALA B 1 17 ? -17.751 48.234 -13.274 1.00 49.79 121 ALA B O 1
ATOM 922 N N . LEU B 1 18 ? -18.391 48.994 -15.292 1.00 48.73 122 LEU B N 1
ATOM 923 C CA . LEU B 1 18 ? -17.057 48.896 -15.868 1.00 49.05 122 LEU B CA 1
ATOM 924 C C . LEU B 1 18 ? -16.073 49.756 -15.086 1.00 53.87 122 LEU B C 1
ATOM 925 O O . LEU B 1 18 ? -14.971 49.315 -14.762 1.00 58.48 122 LEU B O 1
ATOM 930 N N . GLU B 1 19 ? -16.481 50.982 -14.781 1.00 57.65 123 GLU B N 1
ATOM 931 C CA . GLU B 1 19 ? -15.617 51.925 -14.081 1.00 63.14 123 GLU B CA 1
ATOM 932 C C . GLU B 1 19 ? -15.206 51.378 -12.716 1.00 55.94 123 GLU B C 1
ATOM 933 O O . GLU B 1 19 ? -14.081 51.592 -12.265 1.00 58.96 123 GLU B O 1
ATOM 939 N N . ASP B 1 20 ? -16.121 50.671 -12.063 1.00 54.06 124 ASP B N 1
ATOM 940 C CA . ASP B 1 20 ? -15.861 50.118 -10.738 1.00 56.41 124 ASP B CA 1
ATOM 941 C C . ASP B 1 20 ? -14.839 48.985 -10.791 1.00 56.06 124 ASP B C 1
ATOM 942 O O . ASP B 1 20 ? -14.243 48.631 -9.775 1.00 58.48 124 ASP B O 1
ATOM 947 N N . CYS B 1 21 ? -14.643 48.422 -11.979 1.00 54.93 125 CYS B N 1
ATOM 948 C CA . CYS B 1 21 ? -13.728 47.301 -12.161 1.00 50.33 125 CYS B CA 1
ATOM 949 C C . CYS B 1 21 ? -12.341 47.770 -12.588 1.00 55.93 125 CYS B C 1
ATOM 950 O O . CYS B 1 21 ? -11.397 46.981 -12.639 1.00 47.81 125 CYS B O 1
ATOM 953 N N . ARG B 1 22 ? -12.221 49.059 -12.885 1.00 58.19 126 ARG B N 1
ATOM 954 C CA . ARG B 1 22 ? -11.018 49.597 -13.510 1.00 61.60 126 ARG B CA 1
ATOM 955 C C . ARG B 1 22 ? -9.716 49.216 -12.805 1.00 75.62 126 ARG B C 1
ATOM 956 O O . ARG B 1 22 ? -8.825 48.635 -13.422 1.00 76.65 126 ARG B O 1
ATOM 964 N N . GLY B 1 23 ? -9.597 49.541 -11.522 1.00 49.31 127 GLY B N 1
ATOM 965 C CA . GLY B 1 23 ? -8.375 49.246 -10.795 1.00 66.06 127 GLY B CA 1
ATOM 966 C C . GLY B 1 23 ? -8.323 47.821 -10.273 1.00 67.36 127 GLY B C 1
ATOM 967 O O . GLY B 1 23 ? -7.491 47.489 -9.429 1.00 64.97 127 GLY B O 1
ATOM 968 N N . HIS B 1 24 ? -9.211 46.975 -10.782 1.00 64.00 128 HIS B N 1
ATOM 969 C CA . HIS B 1 24 ? -9.297 45.590 -10.340 1.00 62.77 128 HIS B CA 1
ATOM 970 C C . HIS B 1 24 ? -8.892 44.630 -11.433 1.00 56.80 128 HIS B C 1
ATOM 971 O O . HIS B 1 24 ? -7.938 43.865 -11.290 1.00 58.15 128 HIS B O 1
ATOM 978 N N . THR B 1 25 ? -9.627 44.677 -12.532 1.00 48.78 129 THR B N 1
ATOM 979 C CA . THR B 1 25 ? -9.374 43.781 -13.638 1.00 52.12 129 THR B CA 1
ATOM 980 C C . THR B 1 25 ? -8.286 44.389 -14.506 1.00 44.32 129 THR B C 1
ATOM 981 O O . THR B 1 25 ? -8.071 45.601 -14.488 1.00 57.53 129 THR B O 1
ATOM 985 N N . ARG B 1 26 ? -7.602 43.541 -15.262 1.00 44.03 130 ARG B N 1
ATOM 986 C CA . ARG B 1 26 ? -6.533 43.993 -16.138 1.00 49.86 130 ARG B CA 1
ATOM 987 C C . ARG B 1 26 ? -7.052 45.070 -17.086 1.00 59.73 130 ARG B C 1
ATOM 988 O O . ARG B 1 26 ? -8.217 45.047 -17.486 1.00 57.39 130 ARG B O 1
ATOM 996 N N . LYS B 1 27 ? -6.184 46.009 -17.448 1.00 57.30 131 LYS B N 1
ATOM 997 C CA . LYS B 1 27 ? -6.589 47.138 -18.279 1.00 59.10 131 LYS B CA 1
ATOM 998 C C . LYS B 1 27 ? -7.058 46.693 -19.663 1.00 57.79 131 LYS B C 1
ATOM 999 O O . LYS B 1 27 ? -8.093 47.147 -20.147 1.00 58.83 131 LYS B O 1
ATOM 1005 N N . GLN B 1 28 ? -6.294 45.810 -20.299 1.00 50.60 132 GLN B N 1
ATOM 1006 C CA . GLN B 1 28 ? -6.628 45.335 -21.639 1.00 56.59 132 GLN B CA 1
ATOM 1007 C C . GLN B 1 28 ? -8.045 44.769 -21.696 1.00 56.70 132 GLN B C 1
ATOM 1008 O O . GLN B 1 28 ? -8.730 44.894 -22.712 1.00 59.84 132 GLN B O 1
ATOM 1014 N N . VAL B 1 29 ? -8.482 44.149 -20.605 1.00 43.15 133 VAL B N 1
ATOM 1015 C CA . VAL B 1 29 ? -9.837 43.619 -20.524 1.00 49.87 133 VAL B CA 1
ATOM 1016 C C . VAL B 1 29 ? -10.840 44.763 -20.395 1.00 49.49 133 VAL B C 1
ATOM 1017 O O . VAL B 1 29 ? -11.866 44.773 -21.072 1.00 49.87 133 VAL B O 1
ATOM 1021 N N . CYS B 1 30 ? -10.542 45.727 -19.528 1.00 51.77 134 CYS B N 1
ATOM 1022 C CA . CYS B 1 30 ? -11.390 46.908 -19.398 1.00 47.12 134 CYS B CA 1
ATOM 1023 C C . CYS B 1 30 ? -11.528 47.600 -20.747 1.00 52.74 134 CYS B C 1
ATOM 1024 O O . CYS B 1 30 ? -12.635 47.901 -21.192 1.00 57.31 134 CYS B O 1
ATOM 1027 N N . ASP B 1 31 ? -10.392 47.852 -21.391 1.00 53.82 135 ASP B N 1
ATOM 1028 C CA . ASP B 1 31 ? -10.376 48.519 -22.685 1.00 59.83 135 ASP B CA 1
ATOM 1029 C C . ASP B 1 31 ? -11.215 47.742 -23.686 1.00 59.68 135 ASP B C 1
ATOM 1030 O O . ASP B 1 31 ? -12.017 48.320 -24.419 1.00 57.74 135 ASP B O 1
ATOM 1035 N N . ASP B 1 32 ? -11.026 46.427 -23.714 1.00 49.36 136 ASP B N 1
ATOM 1036 C CA . ASP B 1 32 ? -11.794 45.577 -24.609 1.00 47.26 136 ASP B CA 1
ATOM 1037 C C . ASP B 1 32 ? -13.283 45.768 -24.362 1.00 52.24 136 ASP B C 1
ATOM 1038 O O . ASP B 1 32 ? -14.042 46.025 -25.293 1.00 51.66 136 ASP B O 1
ATOM 1043 N N . ILE B 1 33 ? -13.696 45.656 -23.103 1.00 40.64 137 ILE B N 1
ATOM 1044 C CA . ILE B 1 33 ? -15.105 45.790 -22.754 1.00 51.65 137 ILE B CA 1
ATOM 1045 C C . ILE B 1 33 ? -15.597 47.188 -23.109 1.00 53.08 137 ILE B C 1
ATOM 1046 O O . ILE B 1 33 ? -16.740 47.371 -23.526 1.00 50.28 137 ILE B O 1
ATOM 1051 N N . SER B 1 34 ? -14.722 48.173 -22.944 1.00 48.68 138 SER B N 1
ATOM 1052 C CA . SER B 1 34 ? -15.062 49.550 -23.262 1.00 52.76 138 SER B CA 1
ATOM 1053 C C . SER B 1 34 ? -15.395 49.684 -24.747 1.00 51.70 138 SER B C 1
ATOM 1054 O O . SER B 1 34 ? -16.346 50.372 -25.120 1.00 48.63 138 SER B O 1
ATOM 1057 N N . ARG B 1 35 ? -14.612 49.021 -25.592 1.00 49.67 139 ARG B N 1
ATOM 1058 C CA . ARG B 1 35 ? -14.842 49.055 -27.034 1.00 57.03 139 ARG B CA 1
ATOM 1059 C C . ARG B 1 35 ? -16.151 48.368 -27.412 1.00 55.58 139 ARG B C 1
ATOM 1060 O O . ARG B 1 35 ? -16.805 48.757 -28.378 1.00 58.78 139 ARG B O 1
ATOM 1068 N N . ARG B 1 36 ? -16.529 47.346 -26.650 1.00 49.48 140 ARG B N 1
ATOM 1069 C CA . ARG B 1 36 ? -17.751 46.599 -26.927 1.00 53.80 140 ARG B CA 1
ATOM 1070 C C . ARG B 1 36 ? -18.961 47.446 -26.552 1.00 50.79 140 ARG B C 1
ATOM 1071 O O . ARG B 1 36 ? -19.918 47.562 -27.317 1.00 48.74 140 ARG B O 1
ATOM 1079 N N . LEU B 1 37 ? -18.908 48.034 -25.361 1.00 44.66 141 LEU B N 1
ATOM 1080 C CA . LEU B 1 37 ? -19.972 48.907 -24.881 1.00 43.11 141 LEU B CA 1
ATOM 1081 C C . LEU B 1 37 ? -20.219 50.048 -25.863 1.00 48.28 141 LEU B C 1
ATOM 1082 O O . LEU B 1 37 ? -21.353 50.493 -26.039 1.00 50.63 141 LEU B O 1
ATOM 1087 N N . ALA B 1 38 ? -19.152 50.520 -26.502 1.00 51.31 142 ALA B N 1
ATOM 1088 C CA . ALA B 1 38 ? -19.271 51.569 -27.507 1.00 59.45 142 ALA B CA 1
ATOM 1089 C C . ALA B 1 38 ? -20.101 51.070 -28.686 1.00 55.03 142 ALA B C 1
ATOM 1090 O O . ALA B 1 38 ? -21.034 51.738 -29.128 1.00 57.37 142 ALA B O 1
ATOM 1092 N N . LEU B 1 39 ? -19.750 49.892 -29.192 1.00 50.01 143 LEU B N 1
ATOM 1093 C CA . LEU B 1 39 ? -20.505 49.265 -30.269 1.00 51.66 143 LEU B CA 1
ATOM 1094 C C . LEU B 1 39 ? -21.971 49.122 -29.883 1.00 53.96 143 LEU B C 1
ATOM 1095 O O . LEU B 1 39 ? -22.864 49.350 -30.699 1.00 59.45 143 LEU B O 1
ATOM 1100 N N . LEU B 1 40 ? -22.212 48.743 -28.633 1.00 50.03 144 LEU B N 1
ATOM 1101 C CA . LEU B 1 40 ? -23.569 48.561 -28.139 1.00 51.38 144 LEU B CA 1
ATOM 1102 C C . LEU B 1 40 ? -24.395 49.837 -28.288 1.00 55.07 144 LEU B C 1
ATOM 1103 O O . LEU B 1 40 ? -25.502 49.805 -28.826 1.00 52.50 144 LEU B O 1
ATOM 1108 N N . GLN B 1 41 ? -23.860 50.962 -27.824 1.00 51.84 145 GLN B N 1
ATOM 1109 C CA . GLN B 1 41 ? -24.596 52.218 -27.903 1.00 64.16 145 GLN B CA 1
ATOM 1110 C C . GLN B 1 41 ? -24.628 52.731 -29.339 1.00 69.17 145 GLN B C 1
ATOM 1111 O O . GLN B 1 41 ? -25.609 53.334 -29.771 1.00 67.56 145 GLN B O 1
ATOM 1117 N N . GLU B 1 42 ? -23.550 52.486 -30.076 1.00 66.15 146 GLU B N 1
ATOM 1118 C CA . GLU B 1 42 ? -23.479 52.888 -31.473 1.00 61.45 146 GLU B CA 1
ATOM 1119 C C . GLU B 1 42 ? -24.583 52.196 -32.265 1.00 62.62 146 GLU B C 1
ATOM 1120 O O . GLU B 1 42 ? -25.185 52.790 -33.159 1.00 68.66 146 GLU B O 1
ATOM 1126 N N . GLN B 1 43 ? -24.849 50.938 -31.922 1.00 61.27 147 GLN B N 1
ATOM 1127 C CA . GLN B 1 43 ? -25.888 50.161 -32.589 1.00 62.51 147 GLN B CA 1
ATOM 1128 C C . GLN B 1 43 ? -27.275 50.547 -32.093 1.00 61.68 147 GLN B C 1
ATOM 1129 O O . GLN B 1 43 ? -28.173 50.816 -32.889 1.00 67.19 147 GLN B O 1
ATOM 1135 N N . TRP B 1 44 ? -27.448 50.570 -30.776 1.00 57.63 148 TRP B N 1
ATOM 1136 C CA . TRP B 1 44 ? -28.727 50.939 -30.183 1.00 60.07 148 TRP B CA 1
ATOM 1137 C C . TRP B 1 44 ? -29.158 52.313 -30.687 1.00 62.96 148 TRP B C 1
ATOM 1138 O O . TRP B 1 44 ? -30.251 52.469 -31.233 1.00 62.78 148 TRP B O 1
ATOM 1149 N N . ALA B 1 45 ? -28.290 53.302 -30.509 1.00 64.26 149 ALA B N 1
ATOM 1150 C CA . ALA B 1 45 ? -28.571 54.665 -30.947 1.00 71.78 149 ALA B CA 1
ATOM 1151 C C . ALA B 1 45 ? -28.844 54.718 -32.448 1.00 71.42 149 ALA B C 1
ATOM 1152 O O . ALA B 1 45 ? -29.629 55.544 -32.916 1.00 72.01 149 ALA B O 1
ATOM 1154 N N . GLY B 1 46 ? -28.191 53.836 -33.198 1.00 65.71 150 GLY B N 1
ATOM 1155 C CA . GLY B 1 46 ? -28.357 53.786 -34.639 1.00 64.22 150 GLY B CA 1
ATOM 1156 C C . GLY B 1 46 ? -29.618 53.056 -35.066 1.00 71.71 150 GLY B C 1
ATOM 1157 O O . GLY B 1 46 ? -29.927 52.984 -36.255 1.00 78.21 150 GLY B O 1
ATOM 1158 N N . GLY B 1 47 ? -30.345 52.509 -34.098 1.00 72.13 151 GLY B N 1
ATOM 1159 C CA . GLY B 1 47 ? -31.585 51.809 -34.379 1.00 72.72 151 GLY B CA 1
ATOM 1160 C C . GLY B 1 47 ? -31.370 50.453 -35.025 1.00 72.40 151 GLY B C 1
ATOM 1161 O O . GLY B 1 47 ? -32.231 49.966 -35.756 1.00 69.30 151 GLY B O 1
ATOM 1162 N N . LYS B 1 48 ? -30.222 49.838 -34.753 1.00 72.11 152 LYS B N 1
ATOM 1163 C CA . LYS B 1 48 ? -29.899 48.534 -35.322 1.00 67.08 152 LYS B CA 1
ATOM 1164 C C . LYS B 1 48 ? -30.259 47.398 -34.365 1.00 67.36 152 LYS B C 1
ATOM 1165 O O . LYS B 1 48 ? -29.885 46.247 -34.592 1.00 67.25 152 LYS B O 1
ATOM 1171 N N . LEU B 1 49 ? -30.987 47.725 -33.301 1.00 68.58 153 LEU B N 1
ATOM 1172 C CA . LEU B 1 49 ? -31.361 46.742 -32.290 1.00 64.32 153 LEU B CA 1
ATOM 1173 C C . LEU B 1 49 ? -32.869 46.523 -32.265 1.00 63.64 153 LEU B C 1
ATOM 1174 O O . LEU B 1 49 ? -33.644 47.478 -32.285 1.00 67.25 153 LEU B O 1
ATOM 1179 N N . SER B 1 50 ? -33.279 45.259 -32.220 1.00 66.50 154 SER B N 1
ATOM 1180 C CA . SER B 1 50 ? -34.696 44.915 -32.193 1.00 65.80 154 SER B CA 1
ATOM 1181 C C . SER B 1 50 ? -35.266 45.084 -30.788 1.00 67.07 154 SER B C 1
ATOM 1182 O O . SER B 1 50 ? -34.520 45.196 -29.815 1.00 68.61 154 SER B O 1
ATOM 1185 N N . ILE B 1 51 ? -36.591 45.105 -30.690 1.00 66.83 155 ILE B N 1
ATOM 1186 C CA . ILE B 1 51 ? -37.271 45.313 -29.414 1.00 68.75 155 ILE B CA 1
ATOM 1187 C C . ILE B 1 51 ? -36.962 44.218 -28.390 1.00 65.71 155 ILE B C 1
ATOM 1188 O O . ILE B 1 51 ? -36.576 44.519 -27.258 1.00 56.58 155 ILE B O 1
ATOM 1193 N N . PRO B 1 52 ? -37.127 42.945 -28.785 1.00 65.11 156 PRO B N 1
ATOM 1194 C CA . PRO B 1 52 ? -36.894 41.821 -27.872 1.00 66.28 156 PRO B CA 1
ATOM 1195 C C . PRO B 1 52 ? -35.588 41.942 -27.096 1.00 58.55 156 PRO B C 1
ATOM 1196 O O . PRO B 1 52 ? -35.530 41.543 -25.935 1.00 68.54 156 PRO B O 1
ATOM 1200 N N . VAL B 1 53 ? -34.562 42.507 -27.717 1.00 50.64 157 VAL B N 1
ATOM 1201 C CA . VAL B 1 53 ? -33.249 42.521 -27.097 1.00 58.76 157 VAL B CA 1
ATOM 1202 C C . VAL B 1 53 ? -33.076 43.772 -26.248 1.00 58.36 157 VAL B C 1
ATOM 1203 O O . VAL B 1 53 ? -32.500 43.715 -25.164 1.00 56.45 157 VAL B O 1
ATOM 1207 N N . LYS B 1 54 ? -33.560 44.902 -26.750 1.00 50.57 158 LYS B N 1
ATOM 1208 C CA . LYS B 1 54 ? -33.619 46.114 -25.950 1.00 49.15 158 LYS B CA 1
ATOM 1209 C C . LYS B 1 54 ? -34.229 45.793 -24.595 1.00 51.53 158 LYS B C 1
ATOM 1210 O O . LYS B 1 54 ? -33.700 46.167 -23.550 1.00 53.30 158 LYS B O 1
ATOM 1216 N N . LYS B 1 55 ? -35.352 45.091 -24.629 1.00 52.04 159 LYS B N 1
ATOM 1217 C CA . LYS B 1 55 ? -36.042 44.691 -23.420 1.00 57.45 159 LYS B CA 1
ATOM 1218 C C . LYS B 1 55 ? -35.216 43.683 -22.636 1.00 55.99 159 LYS B C 1
ATOM 1219 O O . LYS B 1 55 ? -35.012 43.831 -21.431 1.00 53.59 159 LYS B O 1
ATOM 1225 N N . ARG B 1 56 ? -34.750 42.652 -23.332 1.00 53.95 160 ARG B N 1
ATOM 1226 C CA . ARG B 1 56 ? -33.968 41.596 -22.707 1.00 51.58 160 ARG B CA 1
ATOM 1227 C C . ARG B 1 56 ? -32.722 42.176 -22.035 1.00 50.55 160 ARG B C 1
ATOM 1228 O O . ARG B 1 56 ? -32.281 41.684 -20.997 1.00 52.26 160 ARG B O 1
ATOM 1236 N N . MET B 1 57 ? -32.165 43.228 -22.629 1.00 48.58 161 MET B N 1
ATOM 1237 C CA . MET B 1 57 ? -30.973 43.875 -22.090 1.00 52.32 161 MET B CA 1
ATOM 1238 C C . MET B 1 57 ? -31.309 44.692 -20.850 1.00 52.74 161 MET B C 1
ATOM 1239 O O . MET B 1 57 ? -30.550 44.709 -19.882 1.00 40.89 161 MET B O 1
ATOM 1244 N N . ALA B 1 58 ? -32.447 45.376 -20.883 1.00 54.15 162 ALA B N 1
ATOM 1245 C CA . ALA B 1 58 ? -32.900 46.133 -19.727 1.00 54.36 162 ALA B CA 1
ATOM 1246 C C . ALA B 1 58 ? -33.017 45.194 -18.535 1.00 49.87 162 ALA B C 1
ATOM 1247 O O . ALA B 1 58 ? -32.570 45.510 -17.433 1.00 50.09 162 ALA B O 1
ATOM 1249 N N . LEU B 1 59 ? -33.615 44.031 -18.772 1.00 52.42 163 LEU B N 1
ATOM 1250 C CA . LEU B 1 59 ? -33.790 43.028 -17.730 1.00 52.80 163 LEU B CA 1
ATOM 1251 C C . LEU B 1 59 ? -32.432 42.590 -17.197 1.00 53.07 163 LEU B C 1
ATOM 1252 O O . LEU B 1 59 ? -32.226 42.521 -15.986 1.00 52.54 163 LEU B O 1
ATOM 1257 N N . LEU B 1 60 ? -31.508 42.307 -18.111 1.00 46.31 164 LEU B N 1
ATOM 1258 C CA . LEU B 1 60 ? -30.152 41.910 -17.746 1.00 40.99 164 LEU B CA 1
ATOM 1259 C C . LEU B 1 60 ? -29.520 42.938 -16.814 1.00 45.20 164 LEU B C 1
ATOM 1260 O O . LEU B 1 60 ? -28.928 42.583 -15.794 1.00 42.17 164 LEU B O 1
ATOM 1265 N N . VAL B 1 61 ? -29.652 44.211 -17.170 1.00 39.84 165 VAL B N 1
ATOM 1266 C CA . VAL B 1 61 ? -29.044 45.292 -16.397 1.00 53.38 165 VAL B CA 1
ATOM 1267 C C . VAL B 1 61 ? -29.586 45.341 -14.972 1.00 53.74 165 VAL B C 1
ATOM 1268 O O . VAL B 1 61 ? -28.820 45.473 -14.016 1.00 51.65 165 VAL B O 1
ATOM 1272 N N . GLN B 1 62 ? -30.900 45.230 -14.822 1.00 45.26 166 GLN B N 1
ATOM 1273 C CA . GLN B 1 62 ? -31.487 45.224 -13.496 1.00 54.41 166 GLN B CA 1
ATOM 1274 C C . GLN B 1 62 ? -31.040 43.987 -12.739 1.00 53.04 166 GLN B C 1
ATOM 1275 O O . GLN B 1 62 ? -30.571 44.071 -11.606 1.00 56.51 166 GLN B O 1
ATOM 1281 N N . GLU B 1 63 ? -31.196 42.834 -13.376 1.00 53.36 167 GLU B N 1
ATOM 1282 C CA . GLU B 1 63 ? -30.761 41.573 -12.792 1.00 58.12 167 GLU B CA 1
ATOM 1283 C C . GLU B 1 63 ? -29.337 41.701 -12.261 1.00 54.27 167 GLU B C 1
ATOM 1284 O O . GLU B 1 63 ? -28.966 41.054 -11.282 1.00 54.50 167 GLU B O 1
ATOM 1290 N N . LEU B 1 64 ? -28.548 42.549 -12.911 1.00 50.94 168 LEU B N 1
ATOM 1291 C CA . LEU B 1 64 ? -27.159 42.756 -12.531 1.00 46.32 168 LEU B CA 1
ATOM 1292 C C . LEU B 1 64 ? -27.050 43.712 -11.348 1.00 50.48 168 LEU B C 1
ATOM 1293 O O . LEU B 1 64 ? -26.257 43.493 -10.430 1.00 49.68 168 LEU B O 1
ATOM 1298 N N . SER B 1 65 ? -27.853 44.771 -11.375 1.00 52.22 169 SER B N 1
ATOM 1299 C CA . SER B 1 65 ? -27.881 45.732 -10.282 1.00 50.03 169 SER B CA 1
ATOM 1300 C C . SER B 1 65 ? -28.189 45.051 -8.954 1.00 55.48 169 SER B C 1
ATOM 1301 O O . SER B 1 65 ? -27.763 45.516 -7.899 1.00 70.97 169 SER B O 1
ATOM 1304 N N . SER B 1 66 ? -28.917 43.942 -9.006 1.00 51.15 170 SER B N 1
ATOM 1305 C CA . SER B 1 66 ? -29.357 43.278 -7.786 1.00 49.24 170 SER B CA 1
ATOM 1306 C C . SER B 1 66 ? -28.483 42.078 -7.423 1.00 55.87 170 SER B C 1
ATOM 1307 O O . SER B 1 66 ? -28.845 41.283 -6.553 1.00 49.05 170 SER B O 1
ATOM 1310 N N . HIS B 1 67 ? -27.344 41.949 -8.099 1.00 57.80 171 HIS B N 1
ATOM 1311 C CA . HIS B 1 67 ? -26.348 40.931 -7.768 1.00 56.23 171 HIS B CA 1
ATOM 1312 C C . HIS B 1 67 ? -26.792 39.523 -8.140 1.00 50.95 171 HIS B C 1
ATOM 1313 O O . HIS B 1 67 ? -26.209 38.539 -7.690 1.00 52.43 171 HIS B O 1
ATOM 1320 N N . ARG B 1 68 ? -27.832 39.428 -8.957 1.00 52.01 172 ARG B N 1
ATOM 1321 C CA . ARG B 1 68 ? -28.281 38.138 -9.451 1.00 49.70 172 ARG B CA 1
ATOM 1322 C C . ARG B 1 68 ? -27.472 37.785 -10.691 1.00 48.83 172 ARG B C 1
ATOM 1323 O O . ARG B 1 68 ? -27.959 37.869 -11.820 1.00 46.54 172 ARG B O 1
ATOM 1331 N N . TRP B 1 69 ? -26.227 37.385 -10.454 1.00 40.93 173 TRP B N 1
ATOM 1332 C CA . TRP B 1 69 ? -25.246 37.201 -11.515 1.00 45.50 173 TRP B CA 1
ATOM 1333 C C . TRP B 1 69 ? -25.663 36.110 -12.493 1.00 44.62 173 TRP B C 1
ATOM 1334 O O . TRP B 1 69 ? -25.633 36.309 -13.706 1.00 48.64 173 TRP B O 1
ATOM 1345 N N . ASP B 1 70 ? -26.039 34.954 -11.958 1.00 51.16 174 ASP B N 1
ATOM 1346 C CA .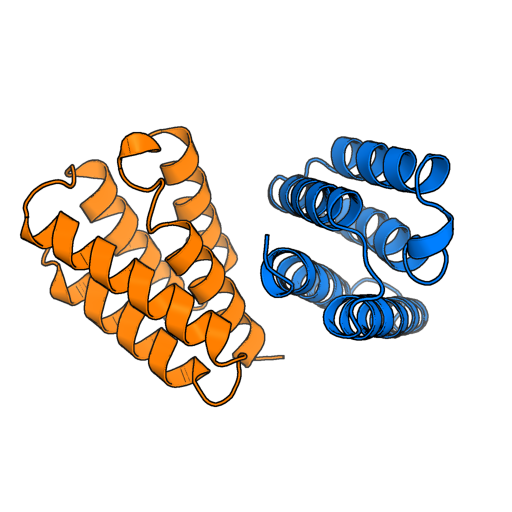 ASP B 1 70 ? -26.462 33.834 -12.788 1.00 52.63 174 ASP B CA 1
ATOM 1347 C C . ASP B 1 70 ? -27.623 34.243 -13.687 1.00 43.26 174 ASP B C 1
ATOM 1348 O O . ASP B 1 70 ? -27.645 33.922 -14.876 1.00 45.37 174 ASP B O 1
ATOM 1353 N N . ALA B 1 71 ? -28.581 34.963 -13.115 1.00 37.57 175 ALA B N 1
ATOM 1354 C CA . ALA B 1 71 ? -29.753 35.407 -13.858 1.00 39.98 175 ALA B CA 1
ATOM 1355 C C . ALA B 1 71 ? -29.357 36.367 -14.979 1.00 45.29 175 ALA B C 1
ATOM 1356 O O . ALA B 1 71 ? -29.961 36.366 -16.050 1.00 47.44 175 ALA B O 1
ATOM 1358 N N . ALA B 1 72 ? -28.336 37.181 -14.728 1.00 43.90 176 ALA B N 1
ATOM 1359 C CA . ALA B 1 72 ? -27.843 38.123 -15.727 1.00 45.76 176 ALA B CA 1
ATOM 1360 C C . ALA B 1 72 ? -27.120 37.390 -16.853 1.00 42.84 176 ALA B C 1
ATOM 1361 O O . ALA B 1 72 ? -27.270 37.728 -18.028 1.00 39.52 176 ALA B O 1
ATOM 1363 N N . ASP B 1 73 ? -26.335 36.384 -16.486 1.00 47.92 177 ASP B N 1
ATOM 1364 C CA . ASP B 1 73 ? -25.559 35.627 -17.459 1.00 32.75 177 ASP B CA 1
ATOM 1365 C C . ASP B 1 73 ? -26.473 34.785 -18.345 1.00 44.92 177 ASP B C 1
ATOM 1366 O O . ASP B 1 73 ? -26.216 34.627 -19.538 1.00 33.85 177 ASP B O 1
ATOM 1371 N N . ASP B 1 74 ? -27.540 34.247 -17.761 1.00 43.63 178 ASP B N 1
ATOM 1372 C CA . ASP B 1 74 ? -28.488 33.430 -18.512 1.00 46.45 178 ASP B CA 1
ATOM 1373 C C . ASP B 1 74 ? -29.098 34.237 -19.647 1.00 47.00 178 ASP B C 1
ATOM 1374 O O . ASP B 1 74 ? -29.160 33.781 -20.789 1.00 42.91 178 ASP B O 1
ATOM 1379 N N . ILE B 1 75 ? -29.553 35.441 -19.318 1.00 38.48 179 ILE B N 1
ATOM 1380 C CA . ILE B 1 75 ? -30.118 36.346 -20.309 1.00 44.83 179 ILE B CA 1
ATOM 1381 C C . ILE B 1 75 ? -29.114 36.582 -21.427 1.00 44.52 179 ILE B C 1
ATOM 1382 O O . ILE B 1 75 ? -29.475 36.693 -22.598 1.00 50.25 179 ILE B O 1
ATOM 1387 N N . HIS B 1 76 ? -27.844 36.646 -21.051 1.00 39.32 180 HIS B N 1
ATOM 1388 C CA . HIS B 1 76 ? -26.773 36.864 -22.009 1.00 38.04 180 HIS B CA 1
ATOM 1389 C C . HIS B 1 76 ? -26.639 35.681 -22.960 1.00 47.60 180 HIS B C 1
ATOM 1390 O O . HIS B 1 76 ? -26.470 35.854 -24.166 1.00 43.08 180 HIS B O 1
ATOM 1397 N N . ARG B 1 77 ? -26.701 34.477 -22.405 1.00 33.64 181 ARG B N 1
ATOM 1398 C CA . ARG B 1 77 ? -26.569 33.269 -23.203 1.00 45.01 181 ARG B CA 1
ATOM 1399 C C . ARG B 1 77 ? -27.792 33.052 -24.088 1.00 43.59 181 ARG B C 1
ATOM 1400 O O . ARG B 1 77 ? -27.683 32.504 -25.184 1.00 39.27 181 ARG B O 1
ATOM 1408 N N . SER B 1 78 ? -28.956 33.479 -23.607 1.00 37.38 182 SER B N 1
ATOM 1409 C CA . SER B 1 78 ? -30.193 33.315 -24.360 1.00 45.47 182 SER B CA 1
ATOM 1410 C C . SER B 1 78 ? -30.178 34.180 -25.613 1.00 41.39 182 SER B C 1
ATOM 1411 O O . SER B 1 78 ? -30.556 33.725 -26.691 1.00 47.49 182 SER B O 1
ATOM 1414 N N . LEU B 1 79 ? -29.742 35.428 -25.471 1.00 37.78 183 LEU B N 1
ATOM 1415 C CA . LEU B 1 79 ? -29.623 36.322 -26.618 1.00 44.44 183 LEU B CA 1
ATOM 1416 C C . LEU B 1 79 ? -28.620 35.762 -27.632 1.00 45.09 183 LEU B C 1
ATOM 1417 O O . LEU B 1 79 ? -28.772 35.953 -28.840 1.00 44.23 183 LEU B O 1
ATOM 1422 N N . MET B 1 80 ? -27.603 35.065 -27.128 1.00 38.79 184 MET B N 1
ATOM 1423 C CA . MET B 1 80 ? -26.612 34.399 -27.972 1.00 37.00 184 MET B CA 1
ATOM 1424 C C . MET B 1 80 ? -27.107 33.094 -28.573 1.00 53.49 184 MET B C 1
ATOM 1425 O O . MET B 1 80 ? -26.316 32.329 -29.134 1.00 58.57 184 MET B O 1
ATOM 1430 N N . VAL B 1 81 ? -28.385 32.800 -28.402 1.00 46.23 185 VAL B N 1
ATOM 1431 C CA . VAL B 1 81 ? -28.984 31.665 -29.077 1.00 40.19 185 VAL B CA 1
ATOM 1432 C C . VAL B 1 81 ? -29.970 32.152 -30.132 1.00 45.16 185 VAL B C 1
ATOM 1433 O O . VAL B 1 81 ? -29.936 31.689 -31.269 1.00 50.22 185 VAL B O 1
ATOM 1437 N N . ASP B 1 82 ? -30.831 33.100 -29.770 1.00 41.50 186 ASP B N 1
ATOM 1438 C CA . ASP B 1 82 ? -31.841 33.586 -30.708 1.00 52.68 186 ASP B CA 1
ATOM 1439 C C . ASP B 1 82 ? -31.370 34.822 -31.485 1.00 56.50 186 ASP B C 1
ATOM 1440 O O . ASP B 1 82 ? -31.394 34.830 -32.718 1.00 58.84 186 ASP B O 1
ATOM 1445 N N . HIS B 1 83 ? -30.939 35.857 -30.771 1.00 48.04 187 HIS B N 1
ATOM 1446 C CA . HIS B 1 83 ? -30.521 37.105 -31.408 1.00 48.28 187 HIS B CA 1
ATOM 1447 C C . HIS B 1 83 ? -29.015 37.196 -31.622 1.00 46.71 187 HIS B C 1
ATOM 1448 O O . HIS B 1 83 ? -28.375 38.186 -31.245 1.00 50.78 187 HIS B O 1
ATOM 1455 N N . VAL B 1 84 ? -28.449 36.181 -32.260 1.00 49.00 188 VAL B N 1
ATOM 1456 C CA . VAL B 1 84 ? -26.999 36.108 -32.354 1.00 54.41 188 VAL B CA 1
ATOM 1457 C C . VAL B 1 84 ? -26.465 37.208 -33.246 1.00 50.43 188 VAL B C 1
ATOM 1458 O O . VAL B 1 84 ? -25.457 37.836 -32.935 1.00 50.05 188 VAL B O 1
ATOM 1462 N N . THR B 1 85 ? -27.173 37.479 -34.331 1.00 57.88 189 THR B N 1
ATOM 1463 C CA . THR B 1 85 ? -26.672 38.401 -35.324 1.00 61.44 189 THR B CA 1
ATOM 1464 C C . THR B 1 85 ? -26.768 39.832 -34.798 1.00 58.28 189 THR B C 1
ATOM 1465 O O . THR B 1 85 ? -26.271 40.768 -35.422 1.00 66.09 189 THR B O 1
ATOM 1469 N N . GLU B 1 86 ? -27.376 39.992 -33.625 1.00 58.02 190 GLU B N 1
ATOM 1470 C CA . GLU B 1 86 ? -27.568 41.312 -33.040 1.00 60.30 190 GLU B CA 1
ATOM 1471 C C . GLU B 1 86 ? -26.646 41.546 -31.847 1.00 62.71 190 GLU B C 1
ATOM 1472 O O . GLU B 1 8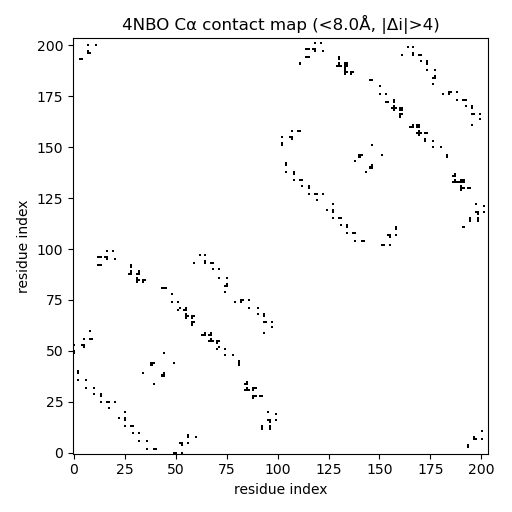6 ? -26.250 42.679 -31.568 1.00 69.42 190 GLU B O 1
ATOM 1478 N N . VAL B 1 87 ? -26.296 40.470 -31.151 1.00 51.08 191 VAL B N 1
ATOM 1479 C CA . VAL B 1 87 ? -25.404 40.563 -30.008 1.00 56.01 191 VAL B CA 1
ATOM 1480 C C . VAL B 1 87 ? -24.179 39.675 -30.221 1.00 48.03 191 VAL B C 1
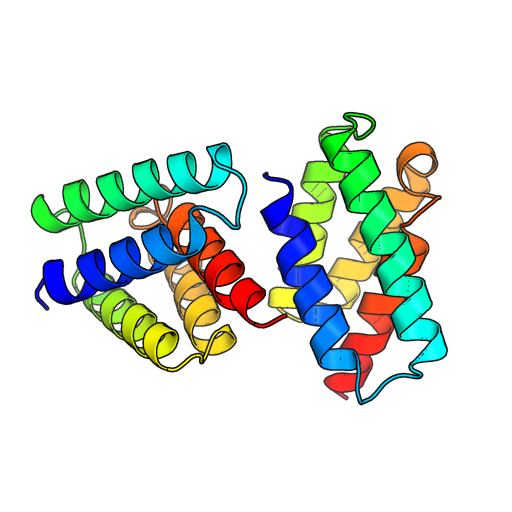ATOM 1481 O O . VAL B 1 87 ? -23.649 39.121 -29.265 1.00 48.36 191 VAL B O 1
ATOM 1485 N N . SER B 1 88 ? -23.728 39.516 -31.462 1.00 50.08 192 SER B N 1
ATOM 1486 C CA . SER B 1 88 ? -22.558 38.674 -31.699 1.00 55.91 192 SER B CA 1
ATOM 1487 C C . SER B 1 88 ? -21.356 39.522 -32.057 1.00 63.21 192 SER B C 1
ATOM 1488 O O . SER B 1 88 ? -20.588 39.186 -32.958 1.00 65.78 192 SER B O 1
ATOM 1491 N N . GLN B 1 89 ? -21.197 40.621 -31.334 1.00 56.33 193 GLN B N 1
ATOM 1492 C CA . GLN B 1 89 ? -20.116 41.553 -31.606 1.00 48.42 193 GLN B CA 1
ATOM 1493 C C . GLN B 1 89 ? -19.699 42.297 -30.352 1.00 58.92 193 GLN B C 1
ATOM 1494 O O . GLN B 1 89 ? -18.510 42.481 -30.096 1.00 56.23 193 GLN B O 1
ATOM 1500 N N . TRP B 1 90 ? -20.682 42.740 -29.578 1.00 51.05 194 TRP B N 1
ATOM 1501 C CA . TRP B 1 90 ? -20.404 43.432 -28.330 1.00 44.85 194 TRP B CA 1
ATOM 1502 C C . TRP B 1 90 ? -20.862 42.643 -27.105 1.00 44.80 194 TRP B C 1
ATOM 1503 O O . TRP B 1 90 ? -20.670 43.080 -25.971 1.00 51.00 194 TRP B O 1
ATOM 1514 N N . MET B 1 91 ? -21.455 41.476 -27.332 1.00 46.01 195 MET B N 1
ATOM 1515 C CA . MET B 1 91 ? -22.031 40.694 -26.250 1.00 41.67 195 MET B CA 1
ATOM 1516 C C . MET B 1 91 ? -20.963 40.085 -25.353 1.00 40.42 195 MET B C 1
ATOM 1517 O O . MET B 1 91 ? -21.119 40.036 -24.132 1.00 42.26 195 MET B O 1
ATOM 1522 N N . VAL B 1 92 ? -19.878 39.620 -25.961 1.00 37.56 196 VAL B N 1
ATOM 1523 C CA . VAL B 1 92 ? -18.780 39.051 -25.197 1.00 41.64 196 VAL B CA 1
ATOM 1524 C C . VAL B 1 92 ? -18.271 40.086 -24.198 1.00 38.59 196 VAL B C 1
ATOM 1525 O O . VAL B 1 92 ? -17.693 39.744 -23.166 1.00 42.27 196 VAL B O 1
ATOM 1529 N N . GLY B 1 93 ? -18.503 41.355 -24.512 1.00 42.02 197 GLY B N 1
ATOM 1530 C CA . GLY B 1 93 ? -18.108 42.446 -23.642 1.00 45.25 197 GLY B CA 1
ATOM 1531 C C . GLY B 1 93 ? -18.916 42.506 -22.364 1.00 44.47 197 GLY B C 1
ATOM 1532 O O . GLY B 1 93 ? -18.361 42.705 -21.285 1.00 50.35 197 GLY B O 1
ATOM 1533 N N . VAL B 1 94 ? -20.228 42.322 -22.476 1.00 35.62 198 VAL B N 1
ATOM 1534 C CA . VAL B 1 94 ? -21.091 42.452 -21.310 1.00 61.91 198 VAL B CA 1
ATOM 1535 C C . VAL B 1 94 ? -20.953 41.173 -20.497 1.00 47.12 198 VAL B C 1
ATOM 1536 O O . VAL B 1 94 ? -21.028 41.184 -19.267 1.00 43.82 198 VAL B O 1
ATOM 1540 N N . LYS B 1 95 ? -20.745 40.070 -21.201 1.00 36.98 199 LYS B N 1
ATOM 1541 C CA . LYS B 1 95 ? -20.470 38.796 -20.567 1.00 41.94 199 LYS B CA 1
ATOM 1542 C C . LYS B 1 95 ? -19.275 38.925 -19.639 1.00 49.02 199 LYS B C 1
ATOM 1543 O O . LYS B 1 95 ? -19.365 38.625 -18.451 1.00 46.97 199 LYS B O 1
ATOM 1549 N N . ARG B 1 96 ? -18.151 39.358 -20.196 1.00 33.26 200 ARG B N 1
ATOM 1550 C CA . ARG B 1 96 ? -16.947 39.564 -19.406 1.00 38.01 200 ARG B CA 1
ATOM 1551 C C . ARG B 1 96 ? -17.198 40.564 -18.284 1.00 39.20 200 ARG B C 1
ATOM 1552 O O . ARG B 1 96 ? -16.699 40.393 -17.173 1.00 38.84 200 ARG B O 1
ATOM 1560 N N . LEU B 1 97 ? -17.976 41.601 -18.578 1.00 35.64 201 LEU B N 1
ATOM 1561 C CA . LEU B 1 97 ? -18.297 42.620 -17.585 1.00 35.22 201 LEU B CA 1
ATOM 1562 C C . LEU B 1 97 ? -19.016 42.007 -16.388 1.00 39.11 201 LEU B C 1
ATOM 1563 O O . LEU B 1 97 ? -18.692 42.308 -15.241 1.00 35.28 201 LEU B O 1
ATOM 1568 N N . ILE B 1 98 ? -19.991 41.145 -16.660 1.00 39.54 202 ILE B N 1
ATOM 1569 C CA . ILE B 1 98 ? -20.743 40.485 -15.599 1.00 37.42 202 ILE B CA 1
ATOM 1570 C C . ILE B 1 98 ? -19.796 39.698 -14.702 1.00 40.28 202 ILE B C 1
ATOM 1571 O O . ILE B 1 98 ? -19.877 39.775 -13.475 1.00 39.27 202 ILE B O 1
ATOM 1576 N N . ALA B 1 99 ? -18.893 38.949 -15.326 1.00 39.91 203 ALA B N 1
ATOM 1577 C CA . ALA B 1 99 ? -17.943 38.117 -14.597 1.00 37.61 203 ALA B CA 1
ATOM 1578 C C . ALA B 1 99 ? -17.023 38.960 -13.718 1.00 40.15 203 ALA B C 1
ATOM 1579 O O . ALA B 1 99 ? -16.783 38.624 -12.559 1.00 40.43 203 ALA B O 1
ATOM 1581 N N . GLU B 1 100 ? -16.509 40.054 -14.269 1.00 35.85 204 GLU B N 1
ATOM 1582 C CA . GLU B 1 100 ? -15.624 40.933 -13.516 1.00 41.42 204 GLU B CA 1
ATOM 1583 C C . GLU B 1 100 ? -16.355 41.567 -12.336 1.00 38.70 204 GLU B C 1
ATOM 1584 O O . GLU B 1 100 ? -15.858 41.558 -11.209 1.00 51.64 204 GLU B O 1
ATOM 1590 N N . LYS B 1 101 ? -17.535 42.118 -12.597 1.00 38.96 205 LYS B N 1
ATOM 1591 C CA . LYS B 1 101 ? -18.336 42.737 -11.548 1.00 45.16 205 LYS B CA 1
ATOM 1592 C C . LYS B 1 101 ? -18.650 41.736 -10.441 1.00 49.07 205 LYS B C 1
ATOM 1593 O O . LYS B 1 101 ? -18.765 42.107 -9.273 1.00 48.87 205 LYS B O 1
ATOM 1599 N N . ARG B 1 102 ? -18.788 40.467 -10.811 1.00 43.11 206 ARG B N 1
ATOM 1600 C CA . ARG B 1 102 ? -19.095 39.420 -9.844 1.00 40.12 206 ARG B CA 1
ATOM 1601 C C . ARG B 1 102 ? -17.883 39.074 -8.982 1.00 44.31 206 ARG B C 1
ATOM 1602 O O . ARG B 1 102 ? -18.021 38.790 -7.794 1.00 40.62 206 ARG B O 1
ATOM 1610 N N . SER B 1 103 ? -16.697 39.104 -9.583 1.00 36.32 207 SER B N 1
ATOM 1611 C CA . SER B 1 103 ? -15.468 38.750 -8.876 1.00 46.84 207 SER B CA 1
ATOM 1612 C C . SER B 1 103 ? -15.077 39.809 -7.848 1.00 50.16 207 SER B C 1
ATOM 1613 O O . SER B 1 103 ? -14.097 39.647 -7.117 1.00 50.80 207 SER B O 1
ATOM 1616 N N . LEU B 1 104 ? -15.853 40.883 -7.784 1.00 53.87 208 LEU B N 1
ATOM 1617 C CA . LEU B 1 104 ? -15.528 42.007 -6.921 1.00 58.95 208 LEU B CA 1
ATOM 1618 C C . LEU B 1 104 ? -15.886 41.734 -5.467 1.00 65.21 208 LEU B C 1
ATOM 1619 O O . LEU B 1 104 ? -15.630 42.561 -4.586 1.00 60.42 208 LEU B O 1
ATOM 1624 N N . PHE B 1 105 ? -16.483 40.576 -5.217 1.00 64.30 209 PHE B N 1
ATOM 1625 C CA . PHE B 1 105 ? -16.969 40.265 -3.886 1.00 66.38 209 PHE B CA 1
ATOM 1626 C C . PHE B 1 105 ? -16.182 39.131 -3.226 1.00 73.06 209 PHE B C 1
ATOM 1627 O O . PHE B 1 105 ? -16.213 38.974 -2.007 1.00 80.59 209 PHE B O 1
ATOM 1635 N N . SER B 1 106 ? -15.479 38.349 -4.039 1.00 77.70 210 SER B N 1
ATOM 1636 C CA . SER B 1 106 ? -14.414 37.481 -3.546 1.00 84.81 210 SER B CA 1
ATOM 1637 C C . SER B 1 106 ? -13.643 36.896 -4.723 1.00 83.83 210 SER B C 1
ATOM 1638 O O . SER B 1 106 ? -12.499 37.275 -4.975 1.00 83.43 210 SER B O 1
#

Solvent-accessible surface area: 10689 Å² total; per-residue (Å²): 86,40,15,14,17,0,10,45,30,2,61,35,2,9,78,50,1,97,74,130,15,163,146,122,26,0,58,38,1,46,143,49,12,56,59,0,91,119,29,18,69,47,58,148,10,36,109,66,0,41,132,104,0,16,87,0,6,102,37,8,36,49,73,140,27,95,25,0,37,85,27,20,161,28,0,67,114,99,40,80,108,37,0,54,84,2,0,35,0,1,85,96,1,2,51,49,30,80,64,70,138,129,107,80,25,73,99,5,1,104,46,1,52,113,9,10,113,73,1,86,80,127,8,86,148,109,4,0,43,22,1,44,145,66,5,41,71,1,61,119,35,16,78,38,56,141,12,40,136,57,0,49,132,51,0,40,89,0,15,104,24,15,74,59,95,139,37,93,24,0,38,70,21,16,81,42,0,77,122,80,32,57,115,41,0,51,87,0,2,43,0,0,56,17,0,5,15,0,38,30,26,55,121,138

InterPro domains:
  IPR009917 SRA1/Sec31 [PF07304] (62-207)
  IPR040243 Steroid receptor RNA activator 1 [PTHR18834] (1-214)

Secondary structure (DSSP, 8-state):
--HHHHHHHHHHHHHTTTTTS-HHHHHHHHHHHHHHHHHHHHT---HHHHHHHHHHHHHHHTT-HHHHHHHHHHHHHHHHHHHTTTHHHHHHHHHHHHHHH-/--HHHHHHHHHHHHHHHTTTS-HHHHHHHHHHHHHHHHHHHTT-S-HHHHHHHHHHHHHHHTT-HHHHHHHHHHHHHHSTTTSSSSHHHHHHHHHHHHTT--

Sequence (204 aa):
AVMEDVLRPLEQALEDCRGHTRKQVCDDISRRLALLQEQWAGGKLSIPVKKRMALLVQELSSHRWDAADDIHRSLMVDHVTEVSQWMVGVKRLIAEKRSLFSAVMEDVLRPLEQALEDCRGHTRKQVCDDISRRLALLQEQWAGGKLSIPVKKRMALLVQELSSHRWDAADDIHRSLMVDHVTEVSQWMVGVKRLIAEKRSLFS

B-factor: mean 56.33, std 13.97, range [31.52, 130.52]

Nearest PDB structures (foldseek):
  4nbo-assembly2_B  TM=1.010E+00  e=1.664E-14  Homo sapiens
  2yru-assembly1_A  TM=9.708E-01  e=3.883E-10  Mus musculus
  2mgx-assembly1_A  TM=9.049E-01  e=5.911E-11  Homo sapiens
  5mq0-assembly1_a  TM=7.705E-01  e=3.824E-01  Saccharomyces cerevisiae
  4nbo-assembly2_B  TM=9.978E-01  e=2.827E-13  Homo sapiens

CATH classification: 1.20.940.10

Foldseek 3Di:
DDPCLQLVLLVVLLVVLCVPDPVVLSVVLVVLSVVSSVCVVVVVDDPVVVVLSSVLSVCCVVPVLVVNVVSLVVCCVPPVPSCVSNSVSSNVSSVSRNVVVD/DDPCLQLVLLVVLLVVLCVPDDPVLSVLLVVLSVVVCVCVVVVVDDDVVVVLSSVLSVCLVVLVLVVNLVSLVVCCVPVVVRCVRSSVSSNVSSVSSNVVVD

Radius of gyration: 17.62 Å; Cα contacts (8 Å, |Δi|>4): 193; chains: 2; bounding box: 41×43×38 Å

GO terms:
  GO:0005634 nucleus (C, IDA)
  GO:0005737 cytoplasm (C, IDA)
  GO:0002153 steroid receptor RNA activator RNA binding (F, IDA)
  GO:0045662 negative regulation of myoblast differentiation (P, IMP)
  GO:0005515 protein binding (F, IPI)
  GO:0005654 nucleoplasm (C, IDA)
  GO:0005829 cytosol (C, IDA)
  GO:0005737 cytoplasm (C, EXP)

Organism: Homo sapiens (NCBI:txid9606)